Protein AF-A0A9P8M2L7-F1 (afdb_monomer_lite)

Foldseek 3Di:
DKDWDQDVLDDDDPPDGRIDIGDDDDALPDLPLVVLQVVLVVVVVVDDDDFDLSAWDKAWDFPDPPDDQDALLLVLLLVLLLLQCVVLVLQLADQSLNPDQQAHRCLPVPQWDPVLVVCSVCCLPVNQQVNSVVSVPDRDLCVCCVHTGVDCSHQWGSNCCPPPRNITMGTSGGHDNHSLSNLLVNLLVQQSSQLSSPDDPVVRRRPSHGDDNLVSLVSSCVRLVVSDDSSPDNNNDSPSRDGNPDHHDDDDPVRVVSVVVSVVVCVVDDDPVRVVVPDDPPDPPPPPDDD

Secondary structure (DSSP, 8-state):
--EEEE-TTSPP-TT---EEEEPPP--TTS-HHHHHHHHHHHHHHH------TT-B--EEE-S-TTT-PPPHHHHHHHHHHHHHTHHHHHHTS-HHHHT-TTSB-TTSTTTS-HHHHHHHHTHHHH-SHHHHHHHHT---TTHIIIII---SSBSEE-GGGGSTT--EEE--SBP--SHHHHHHHHHHHHHHHHHHHTS-TTTTTT--SPPPHHHHHHHHHHHHHHH-GGGTTSS-SGGGS----SPP-PPPHHHHHHHHHHHHHTTTS--HHHHHHHS------------

InterPro domains:
  IPR022025 Putative amidoligase enzyme [PF12224] (16-192)

Structure (mmCIF, N/CA/C/O backbone):
data_AF-A0A9P8M2L7-F1
#
_entry.id   AF-A0A9P8M2L7-F1
#
loop_
_atom_site.group_PDB
_atom_site.id
_atom_site.type_symbol
_atom_site.label_atom_id
_atom_site.label_alt_id
_atom_site.label_comp_id
_atom_site.label_asym_id
_atom_site.label_entity_id
_atom_site.label_seq_id
_atom_site.pdbx_PDB_ins_code
_atom_site.Cartn_x
_atom_site.Cartn_y
_atom_site.Cartn_z
_atom_site.occupancy
_atom_site.B_iso_or_equiv
_atom_site.auth_seq_id
_atom_site.auth_comp_id
_atom_site.auth_asym_id
_atom_site.auth_atom_id
_atom_site.pdbx_PDB_model_num
ATOM 1 N N . MET A 1 1 ? -4.575 -17.189 16.298 1.00 77.69 1 MET A N 1
ATOM 2 C CA . MET A 1 1 ? -5.260 -16.316 17.270 1.00 77.69 1 MET A CA 1
ATOM 3 C C . MET A 1 1 ? -5.100 -14.853 16.853 1.00 77.69 1 MET A C 1
ATOM 5 O O . MET A 1 1 ? -4.027 -14.498 16.358 1.00 77.69 1 MET A O 1
ATOM 9 N N . TRP A 1 2 ? -6.156 -14.046 16.995 1.00 89.94 2 TRP A N 1
ATOM 10 C CA . TRP A 1 2 ? -6.100 -12.581 16.873 1.00 89.94 2 TRP A CA 1
ATOM 11 C C . TRP A 1 2 ? -5.487 -11.967 18.129 1.00 89.94 2 TRP A C 1
ATOM 13 O O . TRP A 1 2 ? -5.513 -12.585 19.189 1.00 89.94 2 TRP A O 1
ATOM 23 N N . SER A 1 3 ? -4.929 -10.772 18.005 1.00 89.88 3 SER A N 1
ATOM 24 C CA . SER A 1 3 ? -4.319 -10.050 19.117 1.00 89.88 3 SER A CA 1
ATOM 25 C C . SER A 1 3 ? -4.904 -8.648 19.194 1.00 89.88 3 SER A C 1
ATOM 27 O O . SER A 1 3 ? -5.136 -8.025 18.161 1.00 89.88 3 SER A O 1
ATOM 29 N N . VAL A 1 4 ? -5.136 -8.183 20.418 1.00 89.88 4 VAL A N 1
ATOM 30 C CA . VAL A 1 4 ? -5.566 -6.819 20.733 1.00 89.88 4 VAL A CA 1
ATOM 31 C C . VAL A 1 4 ? -4.433 -6.181 21.522 1.00 89.88 4 VAL A C 1
ATOM 33 O O . VAL A 1 4 ? -3.968 -6.772 22.497 1.00 89.88 4 VAL A O 1
ATOM 36 N N . MET A 1 5 ? -3.946 -5.034 21.070 1.00 88.69 5 MET A N 1
ATOM 37 C CA . MET A 1 5 ? -2.760 -4.373 21.615 1.00 88.69 5 MET A CA 1
ATOM 38 C C . MET A 1 5 ? -3.044 -2.889 21.835 1.00 88.69 5 MET A C 1
ATOM 40 O O . MET A 1 5 ? -3.819 -2.306 21.080 1.00 88.69 5 MET A O 1
ATOM 44 N N . ASP A 1 6 ? -2.411 -2.279 22.841 1.00 88.19 6 ASP A N 1
ATOM 45 C CA . ASP A 1 6 ? -2.373 -0.814 22.940 1.00 88.19 6 ASP A CA 1
ATOM 46 C C . ASP A 1 6 ? -1.488 -0.262 21.813 1.00 88.19 6 ASP A C 1
ATOM 48 O O . ASP A 1 6 ? -0.363 -0.734 21.623 1.00 88.19 6 ASP A O 1
ATOM 52 N N . GLU A 1 7 ? -1.982 0.725 21.061 1.00 88.06 7 GLU A N 1
ATOM 53 C CA . GLU A 1 7 ? -1.181 1.448 20.064 1.00 88.06 7 GLU A CA 1
ATOM 54 C C . GLU A 1 7 ? -0.907 2.870 20.559 1.00 88.06 7 GLU A C 1
ATOM 56 O O . GLU A 1 7 ? -1.709 3.781 20.329 1.00 88.06 7 GLU A O 1
ATOM 61 N N . PRO A 1 8 ? 0.241 3.090 21.223 1.00 82.69 8 PRO A N 1
ATOM 62 C CA . PRO A 1 8 ? 0.537 4.355 21.880 1.00 82.69 8 PRO A CA 1
ATOM 63 C C . PRO A 1 8 ? 0.715 5.525 20.911 1.00 82.69 8 PRO A C 1
ATOM 65 O O . PRO A 1 8 ? 0.704 6.675 21.339 1.00 82.69 8 PRO A O 1
ATOM 68 N N . THR A 1 9 ? 0.872 5.265 19.606 1.00 83.50 9 THR A N 1
ATOM 69 C CA . THR A 1 9 ? 0.950 6.345 18.613 1.00 83.50 9 THR A CA 1
ATOM 70 C C . THR A 1 9 ? -0.404 6.904 18.183 1.00 83.50 9 THR A C 1
ATOM 72 O O . THR A 1 9 ? -0.428 7.978 17.572 1.00 83.50 9 THR A O 1
ATOM 75 N N . LEU A 1 10 ? -1.519 6.246 18.521 1.00 86.44 10 LEU A N 1
ATOM 76 C CA . LEU A 1 10 ? -2.849 6.825 18.335 1.00 86.44 10 LEU A CA 1
ATOM 77 C C . LEU A 1 10 ? -3.094 7.960 19.331 1.00 86.44 10 LEU A C 1
ATOM 79 O O . LEU A 1 10 ? -2.502 8.017 20.408 1.00 86.44 10 LEU A O 1
ATOM 83 N N . ASP A 1 11 ? -3.969 8.883 18.949 1.00 84.19 11 ASP A N 1
ATOM 84 C CA . ASP A 1 11 ? -4.337 10.002 19.811 1.00 84.19 11 ASP A CA 1
ATOM 85 C C . ASP A 1 11 ? -5.208 9.506 20.964 1.00 84.19 11 ASP A C 1
ATOM 87 O O . ASP A 1 11 ? -6.151 8.738 20.761 1.00 84.19 11 ASP A O 1
ATOM 91 N N . GLU A 1 12 ? -4.890 9.945 22.178 1.00 85.06 12 GLU A N 1
ATOM 92 C CA . GLU A 1 12 ? -5.701 9.638 23.351 1.00 85.06 12 GLU A CA 1
ATOM 93 C C . GLU A 1 12 ? -7.029 10.390 23.286 1.00 85.06 12 GLU A C 1
ATOM 95 O O . GLU A 1 12 ? -7.093 11.567 22.919 1.00 85.06 12 GLU A O 1
ATOM 100 N N . ARG A 1 13 ? -8.105 9.696 23.655 1.00 86.94 13 ARG A N 1
ATOM 101 C CA . ARG A 1 13 ? -9.442 10.269 23.777 1.00 86.94 13 ARG A CA 1
ATOM 102 C C . ARG A 1 13 ? -10.063 9.827 25.098 1.00 86.94 13 ARG A C 1
ATOM 104 O O . ARG A 1 13 ? -9.925 8.653 25.442 1.00 86.94 13 ARG A O 1
ATOM 111 N N . PRO A 1 14 ? -10.749 10.730 25.823 1.00 90.69 14 PRO A N 1
ATOM 112 C CA . PRO A 1 14 ? -11.537 10.344 26.988 1.00 90.69 14 PRO A CA 1
ATOM 113 C C . PRO A 1 14 ? -12.492 9.204 26.632 1.00 90.69 14 PRO A C 1
ATOM 115 O O . PRO A 1 14 ? -13.081 9.229 25.555 1.00 90.69 14 PRO A O 1
ATOM 118 N N . ASP A 1 15 ? -12.613 8.219 27.519 1.00 91.81 15 ASP A N 1
ATOM 119 C CA . ASP A 1 15 ? -13.521 7.068 27.399 1.00 91.81 15 ASP A CA 1
ATOM 120 C C . ASP A 1 15 ? -13.217 6.064 26.267 1.00 91.81 15 ASP A C 1
ATOM 122 O O . ASP A 1 15 ? -13.980 5.119 26.065 1.00 91.81 15 ASP A O 1
ATOM 126 N N . PHE A 1 16 ? -12.082 6.197 25.566 1.00 92.56 16 PHE A N 1
ATOM 127 C CA . PHE A 1 16 ? -11.657 5.256 24.522 1.00 92.56 16 PHE A CA 1
ATOM 128 C C . PHE A 1 16 ? -10.277 4.650 24.799 1.00 92.56 16 PHE A C 1
ATOM 130 O O . PHE A 1 16 ? -9.357 5.320 25.266 1.00 92.56 16 PHE A O 1
ATOM 137 N N . TRP A 1 17 ? -10.106 3.376 24.429 1.00 91.12 17 TRP A N 1
ATOM 138 C CA . TRP A 1 17 ? -8.795 2.722 24.367 1.00 91.12 17 TRP A CA 1
ATOM 139 C C . TRP A 1 17 ? -8.182 2.863 22.972 1.00 91.12 17 TRP A C 1
ATOM 141 O O . TRP A 1 17 ? -8.872 2.724 21.960 1.00 91.12 17 TRP A O 1
ATOM 151 N N . ARG A 1 18 ? -6.864 3.069 22.906 1.00 92.31 18 ARG A N 1
ATOM 152 C CA . ARG A 1 18 ? -6.109 3.035 21.649 1.00 92.31 18 ARG A CA 1
ATOM 153 C C . ARG A 1 18 ? -5.818 1.585 21.288 1.00 92.31 18 ARG A C 1
ATOM 155 O O . ARG A 1 18 ? -4.983 0.958 21.925 1.00 92.31 18 ARG A O 1
ATOM 162 N N . LEU A 1 19 ? -6.491 1.039 20.283 1.00 90.88 19 LEU A N 1
ATOM 163 C CA . LEU A 1 19 ? -6.370 -0.384 19.966 1.00 90.88 19 LEU A CA 1
ATOM 164 C C . LEU A 1 19 ? -5.756 -0.622 18.586 1.00 90.88 19 LEU A C 1
ATOM 166 O O . LEU A 1 19 ? -6.213 -0.071 17.587 1.00 90.88 19 LEU A O 1
ATOM 170 N N . GLU A 1 20 ? -4.775 -1.520 18.530 1.00 92.56 20 GLU A N 1
ATOM 171 C CA . GLU A 1 20 ? -4.352 -2.217 17.317 1.00 92.56 20 GLU A CA 1
ATOM 172 C C . GLU A 1 20 ? -4.871 -3.659 17.352 1.00 92.56 20 GLU A C 1
ATOM 174 O O . GLU A 1 20 ? -4.682 -4.401 18.321 1.00 92.56 20 GLU A O 1
ATOM 179 N N . LEU A 1 21 ? -5.537 -4.060 16.269 1.00 93.38 21 LEU A N 1
ATOM 180 C CA . LEU A 1 21 ? -6.042 -5.413 16.073 1.00 93.38 21 LEU A CA 1
ATOM 181 C C . LEU A 1 21 ? -5.171 -6.136 15.052 1.00 93.38 21 LEU A C 1
ATOM 183 O O . LEU A 1 21 ? -5.169 -5.793 13.871 1.00 93.38 21 LEU A O 1
ATOM 187 N N . VAL A 1 22 ? -4.469 -7.176 15.497 1.00 93.19 22 VAL A N 1
ATOM 188 C CA . VAL A 1 22 ? -3.545 -7.944 14.656 1.00 93.19 22 VAL A CA 1
ATOM 189 C C . VAL A 1 22 ? -4.106 -9.337 14.409 1.00 93.19 22 VAL A C 1
ATOM 191 O O . VAL A 1 22 ? -4.240 -10.158 15.325 1.00 93.19 22 VAL A O 1
ATOM 194 N N . SER A 1 23 ? -4.402 -9.641 13.149 1.00 92.81 23 SER A N 1
ATOM 195 C CA . SER A 1 23 ? -4.902 -10.952 12.751 1.00 92.81 23 SER A CA 1
ATOM 196 C C . SER A 1 23 ? -3.873 -12.067 12.982 1.00 92.81 23 SER A C 1
ATOM 198 O O . SER A 1 23 ? -2.682 -11.857 13.243 1.00 92.81 23 SER A O 1
ATOM 200 N N . ARG A 1 24 ? -4.335 -13.317 12.933 1.00 89.75 24 ARG A N 1
ATOM 201 C CA . ARG A 1 24 ? -3.434 -14.437 12.628 1.00 89.75 24 ARG A CA 1
ATOM 202 C C . ARG A 1 24 ? -3.063 -14.394 11.143 1.00 89.75 24 ARG A C 1
ATOM 204 O O . ARG A 1 24 ? -3.800 -13.823 10.350 1.00 89.75 24 ARG A O 1
ATOM 211 N N . CYS A 1 25 ? -2.011 -15.109 10.748 1.00 88.88 25 CYS A N 1
ATOM 212 C CA . CYS A 1 25 ? -1.830 -15.436 9.334 1.00 88.88 25 CYS A CA 1
ATOM 213 C C . CYS A 1 25 ? -3.058 -16.213 8.830 1.00 88.88 25 CYS A C 1
ATOM 215 O O . CYS A 1 25 ? -3.439 -17.240 9.410 1.00 88.88 25 CYS A O 1
ATOM 217 N N . MET A 1 26 ? -3.672 -15.704 7.769 1.00 91.00 26 MET A N 1
ATOM 218 C CA . MET A 1 26 ? -4.766 -16.338 7.040 1.00 91.00 26 MET A CA 1
ATOM 219 C C . MET A 1 26 ? -4.277 -16.688 5.640 1.00 91.00 26 MET A C 1
ATOM 221 O O . MET A 1 26 ? -3.312 -16.103 5.154 1.00 91.00 26 MET A O 1
ATOM 225 N N . THR A 1 27 ? -4.925 -17.655 5.004 1.00 90.50 27 THR A N 1
ATOM 226 C CA . THR A 1 27 ? -4.591 -18.080 3.646 1.00 90.50 27 THR A CA 1
ATOM 227 C C . THR A 1 27 ? -5.767 -17.797 2.729 1.00 90.50 27 THR A C 1
ATOM 229 O O . THR A 1 27 ? -6.929 -17.942 3.122 1.00 90.50 27 THR A O 1
ATOM 232 N N . THR A 1 28 ? -5.467 -17.412 1.492 1.00 91.94 28 THR A N 1
ATOM 233 C CA . THR A 1 28 ? -6.483 -17.041 0.504 1.00 91.94 28 THR A CA 1
ATOM 234 C C . THR A 1 28 ? -7.382 -18.202 0.111 1.00 91.94 28 THR A C 1
ATOM 236 O O . THR A 1 28 ? -8.437 -17.932 -0.427 1.00 91.94 28 THR A O 1
ATOM 239 N N . ASN A 1 29 ? -7.036 -19.456 0.417 1.00 89.38 29 ASN A N 1
ATOM 240 C CA . ASN A 1 29 ? -7.843 -20.660 0.167 1.00 89.38 29 ASN A CA 1
ATOM 241 C C . ASN A 1 29 ? -8.772 -21.064 1.334 1.00 89.38 29 ASN A C 1
ATOM 243 O O . ASN A 1 29 ? -9.331 -22.157 1.322 1.00 89.38 29 ASN A O 1
ATOM 247 N N . THR A 1 30 ? -8.913 -20.218 2.358 1.00 90.19 30 THR A N 1
ATOM 248 C CA . THR A 1 30 ? -9.813 -20.447 3.504 1.00 90.19 30 THR A CA 1
ATOM 249 C C . THR A 1 30 ? -10.869 -19.347 3.600 1.00 90.19 30 THR A C 1
ATOM 251 O O . THR A 1 30 ? -10.772 -18.336 2.906 1.00 90.19 30 THR A O 1
ATOM 254 N N . ASP A 1 31 ? -11.867 -19.513 4.474 1.00 93.56 31 ASP A N 1
ATOM 255 C CA . ASP A 1 31 ? -12.876 -18.482 4.770 1.00 93.56 31 ASP A CA 1
ATOM 256 C C . ASP A 1 31 ? -12.304 -17.346 5.648 1.00 93.56 31 ASP A C 1
ATOM 258 O O . ASP A 1 31 ? -12.696 -17.121 6.796 1.00 93.56 31 ASP A O 1
ATOM 262 N N . TRP A 1 32 ? -11.307 -16.638 5.116 1.00 94.31 32 TRP A N 1
ATOM 263 C CA . TRP A 1 32 ? -10.707 -15.476 5.771 1.00 94.31 32 TRP A CA 1
ATOM 264 C C . TRP A 1 32 ? -11.697 -14.302 5.852 1.00 94.31 32 TRP A C 1
ATOM 266 O O . TRP A 1 32 ? -11.668 -13.541 6.822 1.00 94.31 32 TRP A O 1
ATOM 276 N N . GLN A 1 33 ? -12.616 -14.193 4.883 1.00 96.31 33 GLN A N 1
ATOM 277 C CA . GLN A 1 33 ? -13.644 -13.153 4.862 1.00 96.31 33 GLN A CA 1
ATOM 278 C C . GLN A 1 33 ? -14.632 -13.302 6.026 1.00 96.31 33 GLN A C 1
ATOM 280 O O . GLN A 1 33 ? -14.915 -12.332 6.738 1.00 96.31 33 GLN A O 1
ATOM 285 N N . GLY A 1 34 ? -15.125 -14.522 6.264 1.00 96.69 34 GLY A N 1
ATOM 286 C CA . GLY A 1 34 ? -16.010 -14.834 7.380 1.00 96.69 34 GLY A CA 1
ATOM 287 C C . GLY A 1 34 ? -15.333 -14.643 8.735 1.00 96.69 34 GLY A C 1
ATOM 288 O O . GLY A 1 34 ? -15.962 -14.140 9.669 1.00 96.69 34 GLY A O 1
ATOM 289 N N . GLU A 1 35 ? -14.041 -14.967 8.856 1.00 96.06 35 GLU A N 1
ATOM 290 C CA . GLU A 1 35 ? -13.281 -14.697 10.083 1.00 96.06 35 GLU A CA 1
ATOM 291 C C . GLU A 1 35 ? -13.173 -13.194 10.376 1.00 96.06 35 GLU A C 1
ATOM 293 O O . GLU A 1 35 ? -13.497 -12.770 11.487 1.00 96.06 35 GLU A O 1
ATOM 298 N N . MET A 1 36 ? -12.781 -12.377 9.392 1.00 96.19 36 MET A N 1
ATOM 299 C CA . MET A 1 36 ? -12.726 -10.920 9.564 1.00 96.19 36 MET A CA 1
ATOM 300 C C . MET A 1 36 ? -14.104 -10.338 9.893 1.00 96.19 36 MET A C 1
ATOM 302 O O . MET A 1 36 ? -14.227 -9.516 10.801 1.00 96.19 36 MET A O 1
ATOM 306 N N . THR A 1 37 ? -15.154 -10.814 9.221 1.00 97.25 37 THR A N 1
ATOM 307 C CA . THR A 1 37 ? -16.534 -10.374 9.467 1.00 97.25 37 THR A CA 1
ATOM 308 C C . THR A 1 37 ? -16.961 -10.621 10.911 1.00 97.25 37 THR A C 1
ATOM 310 O O . THR A 1 37 ? -17.466 -9.710 11.568 1.00 97.25 37 THR A O 1
ATOM 313 N N . LYS A 1 38 ? -16.690 -11.818 11.447 1.00 97.06 38 LYS A N 1
ATOM 314 C CA . LYS A 1 38 ? -17.002 -12.168 12.842 1.00 97.06 38 LYS A CA 1
ATOM 315 C C . LYS A 1 38 ? -16.273 -11.272 13.843 1.00 97.06 38 LYS A C 1
ATOM 317 O O . LYS A 1 38 ? -16.863 -10.898 14.857 1.00 97.06 38 LYS A O 1
ATOM 322 N N . VAL A 1 39 ? -15.019 -10.906 13.570 1.00 95.06 39 VAL A N 1
ATOM 323 C CA . VAL A 1 39 ? -14.253 -10.001 14.443 1.00 95.06 39 VAL A CA 1
ATOM 324 C C . VAL A 1 39 ? -14.899 -8.620 14.488 1.00 95.06 39 VAL A C 1
ATOM 326 O O . VAL A 1 39 ? -15.224 -8.154 15.576 1.00 95.06 39 VAL A O 1
ATOM 329 N N . PHE A 1 40 ? -15.179 -7.997 13.340 1.00 95.31 40 PHE A N 1
ATOM 330 C CA . PHE A 1 40 ? -15.810 -6.669 13.318 1.00 95.31 40 PHE A CA 1
ATOM 331 C C . PHE A 1 40 ? -17.225 -6.665 13.909 1.00 95.31 40 PHE A C 1
ATOM 333 O O . PHE A 1 40 ? -17.566 -5.747 14.649 1.00 95.31 40 PHE A O 1
ATOM 340 N N . GLN A 1 41 ? -18.025 -7.708 13.670 1.00 96.12 41 GLN A N 1
ATOM 341 C CA . GLN A 1 41 ? -19.331 -7.864 14.326 1.00 96.12 41 GLN A CA 1
ATOM 342 C C . GLN A 1 41 ? -19.203 -7.985 15.848 1.00 96.12 41 GLN A C 1
ATOM 344 O O . GLN A 1 41 ? -20.030 -7.458 16.589 1.00 96.12 41 GLN A O 1
ATOM 349 N N . THR A 1 42 ? -18.164 -8.671 16.331 1.00 95.38 42 THR A N 1
ATOM 350 C CA . THR A 1 42 ? -17.899 -8.780 17.769 1.00 95.38 42 THR A CA 1
ATOM 351 C C . THR A 1 42 ? -17.505 -7.426 18.350 1.00 95.38 42 THR A C 1
ATOM 353 O O . THR A 1 42 ? -18.062 -7.043 19.373 1.00 95.38 42 THR A O 1
ATOM 356 N N . LEU A 1 43 ? -16.623 -6.670 17.683 1.00 92.88 43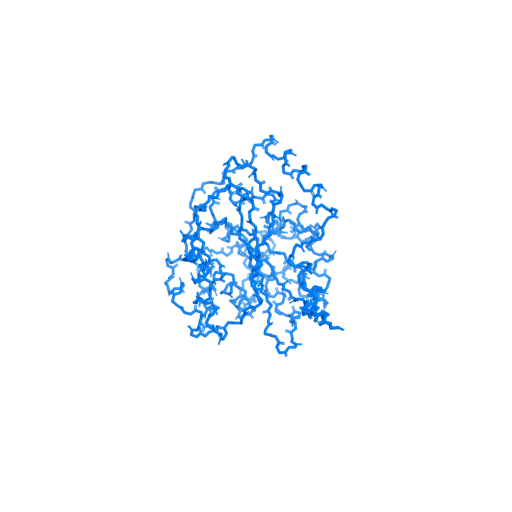 LEU A N 1
ATOM 357 C CA . LEU A 1 43 ? -16.226 -5.320 18.109 1.00 92.88 43 LEU A CA 1
ATOM 358 C C . LEU A 1 43 ? -17.433 -4.387 18.240 1.00 92.88 43 LEU A C 1
ATOM 360 O O . LEU A 1 43 ? -17.608 -3.753 19.274 1.00 92.88 43 LEU A O 1
ATOM 364 N N . GLN A 1 44 ? -18.310 -4.382 17.235 1.00 93.81 44 GLN A N 1
ATOM 365 C CA . GLN A 1 44 ? -19.531 -3.569 17.232 1.00 93.81 44 GLN A CA 1
ATOM 366 C C . GLN A 1 44 ? -20.514 -3.952 18.346 1.00 93.81 44 GLN A C 1
ATOM 368 O O . GLN A 1 44 ? -21.303 -3.122 18.786 1.00 93.81 44 GLN A O 1
ATOM 373 N N . ARG A 1 45 ? -20.487 -5.208 18.810 1.00 95.38 45 ARG A N 1
ATOM 374 C CA . ARG A 1 45 ? -21.320 -5.667 19.928 1.00 95.38 45 ARG A CA 1
ATOM 375 C C . ARG A 1 45 ? -20.765 -5.294 21.298 1.00 95.38 45 ARG A C 1
ATOM 377 O O . ARG A 1 45 ? -21.551 -5.199 22.235 1.00 95.38 45 ARG A O 1
ATOM 384 N N . ILE A 1 46 ? -19.445 -5.171 21.438 1.00 93.75 46 ILE A N 1
ATOM 385 C CA . ILE A 1 46 ? -18.802 -4.913 22.737 1.00 93.75 46 ILE A CA 1
ATOM 386 C C . ILE A 1 46 ? -18.588 -3.424 23.012 1.00 93.75 46 ILE A C 1
ATOM 388 O O . ILE A 1 46 ? -18.428 -3.056 24.171 1.00 93.75 46 ILE A O 1
ATOM 392 N N . GLY A 1 47 ? -18.589 -2.569 21.986 1.00 91.25 47 GLY A N 1
ATOM 393 C CA . GLY A 1 47 ? -18.425 -1.135 22.180 1.00 91.25 47 GLY A CA 1
ATOM 394 C C . GLY A 1 47 ? -18.422 -0.317 20.894 1.00 91.25 47 GLY A C 1
ATOM 395 O O . GLY A 1 47 ? -18.564 -0.831 19.784 1.00 91.25 47 GLY A O 1
ATOM 396 N N . GLU A 1 48 ? -18.248 0.990 21.064 1.00 92.81 48 GLU A N 1
ATOM 397 C CA . GLU A 1 48 ? -18.111 1.935 19.962 1.00 92.81 48 GLU A CA 1
ATOM 398 C C . GLU A 1 48 ? -16.671 1.944 19.432 1.00 92.81 48 GLU A C 1
ATOM 400 O O . GLU A 1 48 ? -15.705 1.951 20.193 1.00 92.81 48 GLU A O 1
ATOM 405 N N . THR A 1 49 ? -16.518 1.970 18.107 1.00 92.94 49 THR A N 1
ATOM 406 C CA . THR A 1 49 ? -15.219 2.172 17.452 1.00 92.94 49 THR A CA 1
ATOM 407 C C . THR A 1 49 ? -15.146 3.584 16.895 1.00 92.94 49 THR A C 1
ATOM 409 O O . THR A 1 49 ? -15.909 3.931 15.991 1.00 92.94 49 THR A O 1
ATOM 412 N N . GLN A 1 50 ? -14.188 4.374 17.381 1.00 92.31 50 GLN A N 1
ATOM 413 C CA . GLN A 1 50 ? -13.876 5.684 16.818 1.00 92.31 50 GLN A CA 1
ATOM 414 C C . GLN A 1 50 ? -12.529 5.684 16.107 1.00 92.31 50 GLN A C 1
ATOM 416 O O . GLN A 1 50 ? -11.534 5.174 16.612 1.00 92.31 50 GLN A O 1
ATOM 421 N N . LEU A 1 51 ? -12.517 6.283 14.917 1.00 92.56 51 LEU A N 1
ATOM 422 C CA . LEU A 1 51 ? -11.315 6.468 14.116 1.00 92.56 51 LEU A CA 1
ATOM 423 C C . LEU A 1 51 ? -10.812 7.903 14.283 1.00 92.56 51 LEU A C 1
ATOM 425 O O . LEU A 1 51 ? -11.592 8.853 14.194 1.00 92.56 51 LEU A O 1
ATOM 429 N N . THR A 1 52 ? -9.506 8.057 14.479 1.00 87.88 52 THR A N 1
ATOM 430 C CA . THR A 1 52 ? -8.805 9.338 14.326 1.00 87.88 52 THR A CA 1
ATOM 431 C C . THR A 1 52 ? -7.992 9.332 13.032 1.00 87.88 52 THR A C 1
ATOM 433 O O . THR A 1 52 ? -7.838 8.291 12.390 1.00 87.88 52 THR A O 1
ATOM 436 N N . THR A 1 53 ? -7.443 10.481 12.637 1.00 82.62 53 THR A N 1
ATOM 437 C CA . THR A 1 53 ? -6.545 10.589 11.471 1.00 82.62 53 THR A CA 1
ATOM 438 C C . THR A 1 53 ? -5.263 9.762 11.635 1.00 82.62 53 THR A C 1
ATOM 440 O O . THR A 1 53 ? -4.637 9.384 10.646 1.00 82.62 53 THR A O 1
ATOM 443 N N . GLY A 1 54 ? -4.888 9.426 12.875 1.00 85.38 54 GLY A N 1
ATOM 444 C CA . GLY A 1 54 ? -3.796 8.501 13.179 1.00 85.38 54 GLY A CA 1
ATOM 445 C C . GLY A 1 54 ? -4.135 7.024 12.942 1.00 85.38 54 GLY A C 1
ATOM 446 O O . GLY A 1 54 ? -3.224 6.206 12.809 1.00 85.38 54 GLY A O 1
ATOM 447 N N . CYS A 1 55 ? -5.419 6.658 12.861 1.00 92.25 55 CYS A N 1
ATOM 448 C CA . CYS A 1 55 ? -5.825 5.278 12.624 1.00 92.25 55 CYS A CA 1
ATOM 449 C C . CYS A 1 55 ? -5.494 4.841 11.191 1.00 92.25 55 CYS A C 1
ATOM 451 O O . CYS A 1 55 ? -5.740 5.541 10.204 1.00 92.25 55 CYS A O 1
ATOM 453 N N . SER A 1 56 ? -4.972 3.626 11.066 1.00 94.19 56 SER A N 1
ATOM 454 C CA . SER A 1 56 ? -4.616 3.029 9.784 1.00 94.19 56 SER A CA 1
ATOM 455 C C . SER A 1 56 ? -4.880 1.534 9.791 1.00 94.19 56 SER A C 1
ATOM 457 O O . SER A 1 56 ? -4.987 0.916 10.849 1.00 94.19 56 SER A O 1
ATOM 459 N N . MET A 1 57 ? -4.999 0.963 8.599 1.00 95.88 57 MET A N 1
ATOM 460 C CA . MET A 1 57 ? -4.996 -0.476 8.405 1.00 95.88 57 MET A CA 1
ATOM 461 C C . MET A 1 57 ? -3.739 -0.859 7.635 1.00 95.88 57 MET A C 1
ATOM 463 O O . MET A 1 57 ? -3.427 -0.260 6.605 1.00 95.88 57 MET A O 1
ATOM 467 N N . HIS A 1 58 ? -3.028 -1.868 8.128 1.00 96.94 58 HIS A N 1
ATOM 468 C CA . HIS A 1 58 ? -1.905 -2.465 7.419 1.00 96.94 58 HIS A CA 1
ATOM 469 C C . HIS A 1 58 ? -2.293 -3.850 6.905 1.00 96.94 58 HIS A C 1
ATOM 471 O O . HIS A 1 58 ? -2.934 -4.629 7.613 1.00 96.94 58 HIS A O 1
ATOM 477 N N . VAL A 1 59 ? -1.888 -4.172 5.678 1.00 97.62 59 VAL A N 1
ATOM 478 C CA . VAL A 1 59 ? -2.119 -5.491 5.079 1.00 97.62 59 VAL A CA 1
ATOM 479 C C . VAL A 1 59 ? -0.780 -6.123 4.737 1.00 97.62 59 VAL A C 1
ATOM 481 O O . VAL A 1 59 ? -0.066 -5.638 3.864 1.00 97.62 59 VAL A O 1
ATOM 484 N N . HIS A 1 60 ? -0.447 -7.214 5.423 1.00 96.06 60 HIS A N 1
ATOM 485 C CA . HIS A 1 60 ? 0.761 -7.997 5.181 1.00 96.06 60 HIS A CA 1
ATOM 486 C C . HIS A 1 60 ? 0.439 -9.194 4.290 1.00 96.06 60 HIS A C 1
ATOM 488 O O . HIS A 1 60 ? -0.440 -9.990 4.619 1.00 96.06 60 HIS A O 1
ATOM 494 N N . VAL A 1 61 ? 1.176 -9.345 3.191 1.00 95.31 61 VAL A N 1
ATOM 495 C CA . VAL A 1 61 ? 0.984 -10.442 2.239 1.00 95.31 61 VAL A CA 1
ATOM 496 C C . VAL A 1 61 ? 2.312 -11.128 1.967 1.00 95.31 61 VAL A C 1
ATOM 498 O O . VAL A 1 61 ? 3.298 -10.483 1.603 1.00 95.31 61 VAL A O 1
ATOM 501 N N . SER A 1 62 ? 2.325 -12.446 2.104 1.00 92.50 62 SER A N 1
ATOM 502 C CA . SER A 1 62 ? 3.392 -13.320 1.630 1.00 92.50 62 SER A CA 1
ATOM 503 C C . SER A 1 62 ? 2.827 -14.330 0.624 1.00 92.50 62 SER A C 1
ATOM 505 O O . SER A 1 62 ? 1.628 -14.630 0.660 1.00 92.50 62 SER A O 1
ATOM 507 N N . PRO A 1 63 ? 3.658 -14.854 -0.292 1.00 88.38 63 PRO A N 1
ATOM 508 C CA . PRO A 1 63 ? 3.309 -16.035 -1.076 1.00 88.38 63 PRO A CA 1
ATOM 509 C C . PRO A 1 63 ? 3.052 -17.235 -0.149 1.00 88.38 63 PRO A C 1
ATOM 511 O O . PRO A 1 63 ? 3.466 -17.233 1.010 1.00 88.38 63 PRO A O 1
ATOM 514 N N . SER A 1 64 ? 2.329 -18.241 -0.656 1.00 74.38 64 SER A N 1
ATOM 515 C CA . SER A 1 64 ? 1.834 -19.394 0.116 1.00 74.38 64 SER A CA 1
ATOM 516 C C . SER A 1 64 ? 2.838 -19.961 1.135 1.00 74.38 64 SER A C 1
ATOM 518 O O . SER A 1 64 ? 4.031 -20.095 0.863 1.00 74.38 64 SER A O 1
ATOM 520 N N . ARG A 1 65 ? 2.308 -20.383 2.293 1.00 55.53 65 ARG A N 1
ATOM 521 C CA . ARG A 1 65 ? 3.037 -20.971 3.432 1.00 55.53 65 ARG A CA 1
ATOM 522 C C . ARG A 1 65 ? 3.812 -22.254 3.115 1.00 55.53 65 ARG A C 1
ATOM 524 O O . ARG A 1 65 ? 4.618 -22.662 3.945 1.00 55.53 65 ARG A O 1
ATOM 531 N N . GLU A 1 66 ? 3.615 -22.872 1.951 1.00 57.28 66 GLU A N 1
ATOM 532 C CA . GLU A 1 66 ? 4.325 -24.087 1.511 1.00 57.28 66 GLU A CA 1
ATOM 533 C C . GLU A 1 66 ? 5.791 -23.826 1.092 1.00 57.28 66 GLU A C 1
ATOM 535 O O . GLU A 1 66 ? 6.318 -24.439 0.168 1.00 57.28 66 GLU A O 1
ATOM 540 N N . GLY A 1 67 ? 6.475 -22.922 1.799 1.00 55.22 67 GLY A N 1
ATOM 541 C CA . GLY A 1 67 ? 7.937 -22.864 1.835 1.00 55.22 67 GLY A CA 1
ATOM 542 C C . GLY A 1 67 ? 8.625 -21.940 0.834 1.00 55.22 67 GLY A C 1
ATOM 543 O O . GLY A 1 67 ? 9.850 -21.912 0.813 1.00 55.22 67 GLY A O 1
ATOM 544 N N . ASN A 1 68 ? 7.900 -21.143 0.050 1.00 65.12 68 ASN A N 1
ATOM 545 C CA . ASN A 1 68 ? 8.532 -20.235 -0.904 1.00 65.12 68 ASN A CA 1
ATOM 546 C C . ASN A 1 68 ? 8.202 -18.795 -0.544 1.00 65.12 68 ASN A C 1
ATOM 548 O O . ASN A 1 68 ? 7.135 -18.314 -0.902 1.00 65.12 68 ASN A O 1
ATOM 552 N N . GLY A 1 69 ? 9.128 -18.103 0.130 1.00 84.88 69 GLY A N 1
ATOM 553 C CA . GLY A 1 69 ? 9.136 -16.638 0.144 1.00 84.88 69 GLY A CA 1
ATOM 554 C C . GLY A 1 69 ? 9.137 -16.080 -1.284 1.00 84.88 69 GLY A C 1
ATOM 555 O O . GLY A 1 69 ? 9.287 -16.824 -2.257 1.00 84.88 69 GLY A O 1
ATOM 556 N N . TYR A 1 70 ? 8.949 -14.769 -1.436 1.00 92.50 70 TYR A N 1
ATOM 557 C CA . TYR A 1 70 ? 8.859 -14.198 -2.778 1.00 92.50 70 TYR A CA 1
ATOM 558 C C . TYR A 1 70 ? 10.113 -14.510 -3.599 1.00 92.50 70 TYR A C 1
ATOM 560 O O . TYR A 1 70 ? 11.241 -14.256 -3.163 1.00 92.50 70 TYR A O 1
ATOM 568 N N . LYS A 1 71 ? 9.906 -15.012 -4.817 1.00 92.00 71 LYS A N 1
ATOM 569 C CA . LYS A 1 71 ? 10.978 -15.129 -5.804 1.00 92.00 71 LYS A CA 1
ATOM 570 C C . LYS A 1 71 ? 11.456 -13.725 -6.205 1.00 92.00 71 LYS A C 1
ATOM 572 O O . LYS A 1 71 ? 10.638 -12.797 -6.216 1.00 92.00 71 LYS A O 1
ATOM 577 N N . PRO A 1 72 ? 12.739 -13.539 -6.565 1.00 94.12 72 PRO A N 1
ATOM 578 C CA . PRO A 1 72 ? 13.247 -12.238 -6.999 1.00 94.12 72 PRO A CA 1
ATOM 579 C C . PRO A 1 72 ? 12.391 -11.590 -8.096 1.00 94.12 72 PRO A C 1
ATOM 581 O O . PRO A 1 72 ? 12.037 -10.422 -7.979 1.00 94.12 72 PRO A O 1
ATOM 584 N N . GLU A 1 73 ? 11.954 -12.362 -9.091 1.00 95.12 73 GLU A N 1
ATOM 585 C CA . GLU A 1 73 ? 11.179 -11.871 -10.238 1.00 95.12 73 GLU A CA 1
ATOM 586 C C . GLU A 1 73 ? 9.779 -11.384 -9.829 1.00 95.12 73 GLU A C 1
ATOM 588 O O . GLU A 1 73 ? 9.248 -10.418 -10.388 1.00 95.12 73 GLU A O 1
ATOM 593 N N . GLN A 1 74 ? 9.185 -12.020 -8.812 1.00 95.94 74 GLN A N 1
ATOM 594 C CA . GLN A 1 74 ? 7.920 -11.574 -8.226 1.00 95.94 74 GLN A CA 1
ATOM 595 C C . GLN A 1 74 ? 8.098 -10.214 -7.548 1.00 95.94 74 GLN A C 1
ATOM 597 O O . GLN A 1 74 ? 7.287 -9.312 -7.750 1.00 95.94 74 GLN A O 1
ATOM 602 N N . LEU A 1 75 ? 9.186 -10.037 -6.794 1.00 97.50 75 LEU A N 1
ATOM 603 C CA . LEU A 1 75 ? 9.494 -8.765 -6.141 1.00 97.50 75 LEU A CA 1
ATOM 604 C C . LEU A 1 75 ? 9.810 -7.671 -7.152 1.00 97.50 75 LEU A C 1
ATOM 606 O O . LEU A 1 75 ? 9.330 -6.556 -6.978 1.00 97.50 75 LEU A O 1
ATOM 610 N N . HIS A 1 76 ? 10.545 -7.974 -8.224 1.00 98.31 76 HIS A N 1
ATOM 611 C CA . HIS A 1 76 ? 10.782 -7.014 -9.306 1.00 98.31 76 HIS A CA 1
ATOM 612 C C . HIS A 1 76 ? 9.462 -6.537 -9.903 1.00 98.31 76 HIS A C 1
ATOM 614 O O . HIS A 1 76 ? 9.249 -5.336 -10.036 1.00 98.31 76 HIS A O 1
ATOM 620 N N . SER A 1 77 ? 8.545 -7.462 -10.186 1.00 98.56 77 SER A N 1
ATOM 621 C CA . SER A 1 77 ? 7.218 -7.147 -10.725 1.00 98.56 77 SER A CA 1
ATOM 622 C C . SER A 1 77 ? 6.391 -6.289 -9.761 1.00 98.56 77 SER A C 1
ATOM 624 O O . SER A 1 77 ? 5.789 -5.297 -10.170 1.00 98.56 77 SER A O 1
ATOM 626 N N . ILE A 1 78 ? 6.426 -6.598 -8.461 1.00 98.75 78 ILE A N 1
ATOM 627 C CA . ILE A 1 78 ? 5.783 -5.780 -7.423 1.00 98.75 78 ILE A CA 1
ATOM 628 C C . ILE A 1 78 ? 6.411 -4.381 -7.367 1.00 98.75 78 ILE A C 1
ATOM 630 O O . ILE A 1 78 ? 5.686 -3.392 -7.353 1.00 98.75 78 ILE A O 1
ATOM 634 N N . MET A 1 79 ? 7.741 -4.256 -7.382 1.00 98.69 79 MET A N 1
ATOM 635 C CA . MET A 1 79 ? 8.429 -2.958 -7.360 1.00 98.69 79 MET A CA 1
ATOM 636 C C . MET A 1 79 ? 8.095 -2.104 -8.591 1.00 98.69 79 MET A C 1
ATOM 638 O O . MET A 1 79 ? 7.864 -0.900 -8.455 1.00 98.69 79 MET A O 1
ATOM 642 N N . LYS A 1 80 ? 8.010 -2.726 -9.775 1.00 98.75 80 LYS A N 1
ATOM 643 C CA . LYS A 1 80 ? 7.566 -2.082 -11.020 1.00 98.75 80 LYS A CA 1
ATOM 644 C C . LYS A 1 80 ? 6.139 -1.557 -10.887 1.00 98.75 80 LYS A C 1
ATOM 646 O O . LYS A 1 80 ? 5.907 -0.390 -11.187 1.00 98.75 80 LYS A O 1
ATOM 651 N N . ALA A 1 81 ? 5.221 -2.356 -10.340 1.00 98.81 81 ALA A N 1
ATOM 652 C CA . ALA A 1 81 ? 3.847 -1.932 -10.075 1.00 98.81 81 ALA A CA 1
ATOM 653 C C . ALA A 1 81 ? 3.760 -0.780 -9.080 1.00 98.81 81 ALA A C 1
ATOM 655 O O . ALA A 1 81 ? 3.041 0.186 -9.321 1.00 98.81 81 ALA A O 1
ATOM 656 N N . VAL A 1 82 ? 4.508 -0.865 -7.979 1.00 98.62 82 VAL A N 1
ATOM 657 C CA . VAL A 1 82 ? 4.559 0.181 -6.952 1.00 98.62 82 VAL A CA 1
ATOM 658 C C . VAL A 1 82 ? 5.034 1.503 -7.552 1.00 98.62 82 VAL A C 1
ATOM 660 O O . VAL A 1 82 ? 4.481 2.542 -7.210 1.00 98.62 82 VAL A O 1
ATOM 663 N N . ALA A 1 83 ? 6.005 1.482 -8.469 1.00 98.50 83 ALA A N 1
ATOM 664 C CA . ALA A 1 83 ? 6.461 2.679 -9.174 1.00 98.50 83 ALA A CA 1
ATOM 665 C C . ALA A 1 83 ? 5.429 3.180 -10.195 1.00 98.50 83 ALA A C 1
ATOM 667 O O . ALA A 1 83 ? 4.996 4.332 -10.151 1.00 98.50 83 ALA A O 1
ATOM 668 N N . TYR A 1 84 ? 5.001 2.300 -11.095 1.00 98.56 84 TYR A N 1
ATOM 669 C CA . TYR A 1 84 ? 4.126 2.645 -12.208 1.00 98.56 84 TYR A CA 1
ATOM 670 C C . TYR A 1 84 ? 2.764 3.176 -11.734 1.00 98.56 84 TYR A C 1
ATOM 672 O O . TYR A 1 84 ? 2.281 4.187 -12.247 1.00 98.56 84 TYR A O 1
ATOM 680 N N . PHE A 1 85 ? 2.189 2.562 -10.694 1.00 98.62 85 PHE A N 1
ATOM 681 C CA . PHE A 1 85 ? 0.877 2.904 -10.140 1.00 98.62 85 PHE A CA 1
ATOM 682 C C . PHE A 1 85 ? 0.910 3.799 -8.895 1.00 98.62 85 PHE A C 1
ATOM 684 O O . PHE A 1 85 ? -0.148 4.021 -8.311 1.00 98.62 85 PHE A O 1
ATOM 691 N N . ASP A 1 86 ? 2.053 4.352 -8.472 1.00 97.81 86 ASP A N 1
ATOM 692 C CA . ASP A 1 86 ? 2.140 5.161 -7.238 1.00 97.81 86 ASP A CA 1
ATOM 693 C C . ASP A 1 86 ? 1.080 6.279 -7.190 1.00 97.81 86 ASP A C 1
ATOM 695 O O . ASP A 1 86 ? 0.377 6.446 -6.190 1.00 97.81 86 ASP A O 1
ATOM 699 N N . ARG A 1 87 ? 0.884 6.995 -8.307 1.00 96.75 87 ARG A N 1
ATOM 700 C CA . ARG A 1 87 ? -0.143 8.045 -8.422 1.00 96.75 87 ARG A CA 1
ATOM 701 C C . ARG A 1 87 ? -1.563 7.490 -8.342 1.00 96.75 87 ARG A C 1
ATOM 703 O O . ARG A 1 87 ? -2.376 8.036 -7.604 1.00 96.75 87 ARG A O 1
ATOM 710 N N . ALA A 1 88 ? -1.855 6.402 -9.052 1.00 98.12 88 ALA A N 1
ATOM 711 C CA . ALA A 1 88 ? -3.177 5.781 -9.040 1.00 98.12 88 ALA A CA 1
ATOM 712 C C . ALA A 1 88 ? -3.521 5.206 -7.653 1.00 98.12 88 ALA A C 1
ATOM 714 O O . ALA A 1 88 ? -4.616 5.425 -7.147 1.00 98.12 88 ALA A O 1
ATOM 715 N N . VAL A 1 89 ? -2.568 4.552 -6.981 1.00 98.12 89 VAL A N 1
ATOM 716 C CA . VAL A 1 89 ? -2.734 4.061 -5.603 1.00 98.12 89 VAL A CA 1
ATOM 717 C C . VAL A 1 89 ? -2.924 5.227 -4.629 1.00 98.12 89 VAL A C 1
ATOM 719 O O . VAL A 1 89 ? -3.749 5.139 -3.724 1.00 98.12 89 VAL A O 1
ATOM 722 N N . THR A 1 90 ? -2.211 6.342 -4.820 1.00 97.38 90 THR A N 1
ATOM 723 C CA . THR A 1 90 ? -2.437 7.577 -4.043 1.00 97.38 90 THR A CA 1
ATOM 724 C C . THR A 1 90 ? -3.842 8.134 -4.275 1.00 97.38 90 THR A C 1
ATOM 726 O O . THR A 1 90 ? -4.499 8.572 -3.338 1.00 97.38 90 THR A O 1
ATOM 729 N N . ALA A 1 91 ? -4.339 8.091 -5.509 1.00 97.50 91 ALA A N 1
ATOM 730 C CA . ALA A 1 91 ? -5.682 8.550 -5.830 1.00 97.50 91 ALA A CA 1
ATOM 731 C C . ALA A 1 91 ? -6.783 7.616 -5.295 1.00 97.50 91 ALA A C 1
ATOM 733 O O . ALA A 1 91 ? -7.925 8.040 -5.206 1.00 97.50 91 ALA A O 1
ATOM 734 N N . ALA A 1 92 ? -6.470 6.378 -4.897 1.00 97.44 92 ALA A N 1
ATOM 735 C CA . ALA A 1 92 ? -7.447 5.439 -4.339 1.00 97.44 92 ALA A CA 1
ATOM 736 C C . ALA A 1 92 ? -7.744 5.662 -2.844 1.00 97.44 92 ALA A C 1
ATOM 738 O O . ALA A 1 92 ? -8.692 5.079 -2.321 1.00 97.44 92 ALA A O 1
ATOM 739 N N . VAL A 1 93 ? -6.925 6.451 -2.134 1.00 96.12 93 VAL A N 1
ATOM 740 C CA . VAL A 1 93 ? -7.058 6.655 -0.682 1.00 96.12 93 VAL A CA 1
ATOM 741 C C . VAL A 1 93 ? -7.678 8.019 -0.337 1.00 96.12 93 VAL A C 1
ATOM 743 O O . VAL A 1 93 ? -7.546 8.963 -1.122 1.00 96.12 93 VAL A O 1
ATOM 746 N N . PRO A 1 94 ? -8.318 8.153 0.844 1.00 94.75 94 PRO A N 1
ATOM 747 C CA . PRO A 1 94 ? -8.874 9.421 1.323 1.00 94.75 94 PRO A CA 1
ATOM 748 C C . PRO A 1 94 ? -7.854 10.579 1.381 1.00 94.75 94 PRO A C 1
ATOM 750 O O . PRO A 1 94 ? -6.650 10.324 1.481 1.00 94.75 94 PRO A O 1
ATOM 753 N N . PRO A 1 95 ? -8.302 11.853 1.355 1.00 94.25 95 PRO A N 1
ATOM 754 C CA . PRO A 1 95 ? -7.450 13.056 1.338 1.00 94.25 95 PRO A CA 1
ATOM 755 C C . PRO A 1 95 ? -6.303 13.099 2.345 1.00 94.25 95 PRO A C 1
ATOM 757 O O . PRO A 1 95 ? -5.168 13.423 1.993 1.00 94.25 95 PRO A O 1
ATOM 760 N N . ASP A 1 96 ? -6.594 12.751 3.591 1.00 91.44 96 ASP A N 1
ATOM 761 C CA . ASP A 1 96 ? -5.673 12.721 4.729 1.00 91.44 96 ASP A CA 1
ATOM 762 C C . ASP A 1 96 ? -4.619 11.606 4.606 1.00 91.44 96 ASP A C 1
ATOM 764 O O . ASP A 1 96 ? -3.602 11.601 5.299 1.00 91.44 96 ASP A O 1
ATOM 768 N N . ARG A 1 97 ? -4.828 10.656 3.688 1.00 94.00 97 ARG A N 1
ATOM 769 C CA . ARG A 1 97 ? -3.922 9.533 3.424 1.00 94.00 97 ARG A CA 1
ATOM 770 C C . ARG A 1 97 ? -3.045 9.726 2.191 1.00 94.00 97 ARG A C 1
ATOM 772 O O . ARG A 1 97 ? -2.118 8.936 2.000 1.00 94.00 97 ARG A O 1
ATOM 779 N N . LYS A 1 98 ? -3.301 10.759 1.381 1.00 94.44 98 LYS A N 1
ATOM 780 C CA . LYS A 1 98 ? -2.547 11.035 0.147 1.00 94.44 98 LYS A CA 1
ATOM 781 C C . LYS A 1 98 ? -1.141 11.568 0.420 1.00 94.44 98 LYS A C 1
ATOM 783 O O . LYS A 1 98 ? -0.193 11.098 -0.202 1.00 94.44 98 LYS A O 1
ATOM 788 N N . ASP A 1 99 ? -1.010 12.491 1.373 1.00 90.81 99 ASP A N 1
ATOM 789 C CA . ASP A 1 99 ? 0.270 13.043 1.849 1.00 90.81 99 ASP A CA 1
ATOM 790 C C . ASP A 1 99 ? 0.521 12.628 3.309 1.00 90.81 99 ASP A C 1
ATOM 792 O O . ASP A 1 99 ? 0.492 13.436 4.236 1.00 90.81 99 ASP A O 1
ATOM 796 N N . ASN A 1 100 ? 0.678 11.319 3.528 1.00 88.06 100 ASN A N 1
ATOM 797 C CA . ASN A 1 100 ? 0.830 10.749 4.864 1.00 88.06 100 ASN A CA 1
ATOM 798 C C . ASN A 1 100 ? 2.293 10.402 5.160 1.00 88.06 100 ASN A C 1
ATOM 800 O O . ASN A 1 100 ? 2.863 9.488 4.567 1.00 88.06 100 ASN A O 1
ATOM 804 N N . GLU A 1 101 ? 2.882 11.062 6.155 1.00 89.62 101 GLU A N 1
ATOM 805 C CA . GLU A 1 101 ? 4.276 10.835 6.523 1.00 89.62 101 GLU A CA 1
ATOM 806 C C . GLU A 1 101 ? 4.578 9.450 7.126 1.00 89.62 101 GLU A C 1
ATOM 808 O O . GLU A 1 101 ? 5.745 9.063 7.207 1.00 89.62 101 GLU A O 1
ATOM 813 N N . TRP A 1 102 ? 3.575 8.719 7.612 1.00 90.69 102 TRP A N 1
ATOM 814 C CA . TRP A 1 102 ? 3.717 7.347 8.115 1.00 90.69 102 TRP A CA 1
ATOM 815 C C . TRP A 1 102 ? 3.667 6.298 6.998 1.00 90.69 102 TRP A C 1
ATOM 817 O O . TRP A 1 102 ? 4.081 5.157 7.218 1.00 90.69 102 TRP A O 1
ATOM 827 N N . ALA A 1 103 ? 3.180 6.692 5.820 1.00 94.00 103 ALA A N 1
ATOM 828 C CA . ALA A 1 103 ? 3.007 5.863 4.633 1.00 94.00 103 ALA A CA 1
ATOM 829 C C . ALA A 1 103 ? 3.244 6.710 3.367 1.00 94.00 103 ALA A C 1
ATOM 831 O O . ALA A 1 103 ? 2.371 6.843 2.502 1.00 94.00 103 ALA A O 1
ATOM 832 N N . ALA A 1 104 ? 4.432 7.314 3.274 1.00 94.38 104 ALA A N 1
ATOM 833 C CA . ALA A 1 104 ? 4.796 8.188 2.163 1.00 94.38 104 ALA A CA 1
ATOM 834 C C . ALA A 1 104 ? 4.858 7.408 0.841 1.00 94.38 104 ALA A C 1
ATOM 836 O O . ALA A 1 104 ? 4.878 6.170 0.829 1.00 94.38 104 ALA A O 1
ATOM 837 N N . SER A 1 105 ? 4.905 8.111 -0.295 1.00 95.19 105 SER A N 1
ATOM 838 C CA . SER A 1 105 ? 5.220 7.437 -1.563 1.00 95.19 105 SER A CA 1
ATOM 839 C C . SER A 1 105 ? 6.590 6.773 -1.445 1.00 95.19 105 SER A C 1
ATOM 841 O O . SER A 1 105 ? 7.530 7.356 -0.894 1.00 95.19 105 SER A O 1
ATOM 843 N N . ASN A 1 106 ? 6.704 5.558 -1.980 1.00 97.12 106 ASN A N 1
ATOM 844 C CA . ASN A 1 106 ? 7.958 4.812 -2.029 1.00 97.12 106 ASN A CA 1
ATOM 845 C C . ASN A 1 106 ? 9.076 5.589 -2.746 1.00 97.12 106 ASN A C 1
ATOM 847 O O . ASN A 1 106 ? 10.245 5.394 -2.420 1.00 97.12 106 ASN A O 1
ATOM 851 N N . PHE A 1 107 ? 8.727 6.492 -3.668 1.00 95.81 107 PHE A N 1
ATOM 852 C CA . PHE A 1 107 ? 9.673 7.255 -4.490 1.00 95.81 107 PHE A CA 1
ATOM 853 C C . PHE A 1 107 ? 9.724 8.747 -4.160 1.00 95.81 107 PHE A C 1
ATOM 855 O O . PHE A 1 107 ? 10.429 9.509 -4.822 1.00 95.81 107 PHE A O 1
ATOM 862 N N . GLN A 1 108 ? 9.031 9.174 -3.103 1.00 92.25 108 GLN A N 1
ATOM 863 C CA . GLN A 1 108 ? 9.227 10.508 -2.550 1.00 92.25 108 GLN A CA 1
ATOM 864 C C . GLN A 1 108 ? 10.686 10.686 -2.105 1.00 92.25 108 GLN A C 1
ATOM 866 O O . GLN A 1 108 ? 11.348 9.747 -1.653 1.00 92.25 108 GLN A O 1
ATOM 871 N N . LYS A 1 109 ? 11.200 11.915 -2.215 1.00 88.69 109 LYS A N 1
ATOM 872 C CA . LYS A 1 109 ? 12.552 12.259 -1.763 1.00 88.69 109 LYS A CA 1
ATOM 873 C C . LYS A 1 109 ? 12.752 11.832 -0.301 1.00 88.69 109 LYS A C 1
ATOM 875 O O . LYS A 1 109 ? 12.017 12.273 0.577 1.00 88.69 109 LYS A O 1
ATOM 880 N N . GLY A 1 110 ? 13.759 10.991 -0.056 1.00 89.31 110 GLY A N 1
ATOM 881 C CA . GLY A 1 110 ? 14.066 10.438 1.271 1.00 89.31 110 GLY A CA 1
ATOM 882 C C . GLY A 1 110 ? 13.337 9.132 1.627 1.00 89.31 110 GLY A C 1
ATOM 883 O O . GLY A 1 110 ? 13.630 8.548 2.667 1.00 89.31 110 GLY A O 1
ATOM 884 N N . SER A 1 111 ? 12.421 8.642 0.785 1.00 93.38 111 SER A N 1
ATOM 885 C CA . SER A 1 111 ? 11.752 7.343 0.974 1.00 93.38 111 SER A CA 1
ATOM 886 C C . SER A 1 111 ? 12.541 6.167 0.396 1.00 93.38 111 SER A C 1
ATOM 888 O O . SER A 1 111 ? 12.461 5.055 0.918 1.00 93.38 111 SER A O 1
ATOM 890 N N . CYS A 1 112 ? 13.320 6.406 -0.661 1.00 95.94 112 CYS A N 1
ATOM 891 C CA . CYS A 1 112 ? 14.182 5.406 -1.286 1.00 95.94 112 CYS A CA 1
ATOM 892 C C . CYS A 1 112 ? 15.586 5.951 -1.575 1.00 95.94 112 CYS A C 1
ATOM 894 O O . CYS A 1 112 ? 15.844 7.151 -1.443 1.00 95.94 112 CYS A O 1
ATOM 896 N N . ALA A 1 113 ? 16.500 5.059 -1.964 1.00 96.50 113 ALA A N 1
ATOM 897 C CA . ALA A 1 113 ? 17.856 5.441 -2.333 1.00 96.50 113 ALA A CA 1
ATOM 898 C C . ALA A 1 113 ? 17.868 6.441 -3.514 1.00 96.50 113 ALA A C 1
ATOM 900 O O . ALA A 1 113 ? 17.082 6.278 -4.455 1.00 96.50 113 ALA A O 1
ATOM 901 N N . PRO A 1 114 ? 18.773 7.447 -3.511 1.00 96.31 114 PRO A N 1
ATOM 902 C CA . PRO A 1 114 ? 18.708 8.599 -4.419 1.00 96.31 114 PRO A CA 1
ATOM 903 C C . PRO A 1 114 ? 18.564 8.252 -5.903 1.00 96.31 114 PRO A C 1
ATOM 905 O O . PRO A 1 114 ? 17.750 8.861 -6.589 1.00 96.31 114 PRO A O 1
ATOM 908 N N . ARG A 1 115 ? 19.280 7.224 -6.377 1.00 95.81 115 ARG A N 1
ATOM 909 C CA . ARG A 1 115 ? 19.218 6.761 -7.772 1.00 95.81 115 ARG A CA 1
ATOM 910 C C . ARG A 1 115 ? 17.803 6.365 -8.206 1.00 95.81 115 ARG A C 1
ATOM 912 O O . ARG A 1 115 ? 17.390 6.691 -9.312 1.00 95.81 115 ARG A O 1
ATOM 919 N N . TYR A 1 116 ? 17.050 5.676 -7.350 1.00 97.06 116 TYR A N 1
ATOM 920 C CA . TYR A 1 116 ? 15.688 5.242 -7.675 1.00 97.06 116 TYR A CA 1
ATOM 921 C C . TYR A 1 116 ? 14.715 6.423 -7.679 1.00 97.06 116 TYR A C 1
ATOM 923 O O . TYR A 1 116 ? 13.870 6.507 -8.567 1.00 97.06 116 TYR A O 1
ATOM 931 N N . ALA A 1 117 ? 14.866 7.359 -6.735 1.00 96.69 117 ALA A N 1
ATOM 932 C CA . ALA A 1 117 ? 14.075 8.590 -6.701 1.00 96.69 117 ALA A CA 1
ATOM 933 C C . ALA A 1 117 ? 14.334 9.475 -7.935 1.00 96.69 117 ALA A C 1
ATOM 935 O O . ALA A 1 117 ? 13.400 10.052 -8.490 1.00 96.69 117 ALA A O 1
ATOM 936 N N . GLU A 1 118 ? 15.589 9.563 -8.382 1.00 96.25 118 GLU A N 1
ATOM 937 C CA . GLU A 1 118 ? 15.988 10.306 -9.579 1.00 96.25 118 GLU A CA 1
ATOM 938 C C . GLU A 1 118 ? 15.390 9.696 -10.851 1.00 96.25 118 GLU A C 1
ATOM 940 O O . GLU A 1 118 ? 14.731 10.396 -11.618 1.00 96.25 118 GLU A O 1
ATOM 945 N N . LEU A 1 119 ? 15.557 8.385 -11.052 1.00 97.00 119 LEU A N 1
ATOM 946 C CA . LEU A 1 119 ? 14.994 7.685 -12.209 1.00 97.00 119 LEU A CA 1
ATOM 947 C C . LEU A 1 119 ? 13.463 7.773 -12.235 1.00 97.00 119 LEU A C 1
ATOM 949 O O . LEU A 1 119 ? 12.887 8.033 -13.288 1.00 97.00 119 LEU A O 1
ATOM 953 N N . TYR A 1 120 ? 12.810 7.629 -11.078 1.00 97.12 120 TYR A N 1
ATOM 954 C CA . TYR A 1 120 ? 11.367 7.827 -10.949 1.00 97.12 120 TYR A CA 1
ATOM 955 C C . TYR A 1 120 ? 10.950 9.258 -11.316 1.00 97.12 120 TYR A C 1
ATOM 957 O O . TYR A 1 120 ? 10.007 9.449 -12.075 1.00 97.12 120 TYR A O 1
ATOM 965 N N . SER A 1 121 ? 11.669 10.277 -10.840 1.00 95.62 121 SER A N 1
ATOM 966 C CA . SER A 1 121 ? 11.343 11.681 -11.135 1.00 95.62 121 SER A CA 1
ATOM 967 C C . SER A 1 121 ? 11.558 12.047 -12.611 1.00 95.62 121 SER A C 1
ATOM 969 O O . SER A 1 121 ? 10.881 12.934 -13.125 1.00 95.62 121 SER A O 1
ATOM 971 N N . ASN A 1 122 ? 12.460 11.342 -13.304 1.00 94.88 122 ASN A N 1
ATOM 972 C CA . ASN A 1 122 ? 12.830 11.587 -14.701 1.00 94.88 122 ASN A CA 1
ATOM 973 C C . ASN A 1 122 ? 12.120 10.672 -15.722 1.00 94.88 122 ASN A C 1
ATOM 975 O O . ASN A 1 122 ? 12.423 10.760 -16.916 1.00 94.88 122 ASN A O 1
ATOM 979 N N . MET A 1 123 ? 11.169 9.821 -15.305 1.00 92.75 123 MET A N 1
ATOM 980 C CA . MET A 1 123 ? 10.447 8.899 -16.202 1.00 92.75 123 MET A CA 1
ATOM 981 C C . MET A 1 123 ? 9.811 9.556 -17.443 1.00 92.75 123 MET A C 1
ATOM 983 O O . MET A 1 123 ? 9.726 8.928 -18.494 1.00 92.75 123 MET A O 1
ATOM 987 N N . SER A 1 124 ? 9.430 10.833 -17.382 1.00 88.44 124 SER A N 1
ATOM 988 C CA . SER A 1 124 ? 8.723 11.521 -18.468 1.00 88.44 124 SER A CA 1
ATOM 989 C C . SER A 1 124 ? 9.678 11.881 -19.597 1.00 88.44 124 SER A C 1
ATOM 991 O O . SER A 1 124 ? 9.269 12.007 -20.750 1.00 88.44 124 SER A O 1
ATOM 993 N N . SER A 1 125 ? 10.965 11.987 -19.273 1.00 93.12 125 SER A N 1
ATOM 994 C CA . SER A 1 125 ? 12.049 12.191 -20.224 1.00 93.12 125 SER A CA 1
ATOM 995 C C . SER A 1 125 ? 12.677 10.861 -20.651 1.00 93.12 125 SER A C 1
ATOM 997 O O . SER A 1 125 ? 13.003 10.701 -21.827 1.00 93.12 125 SER A O 1
ATOM 999 N N . LEU A 1 126 ? 12.819 9.901 -19.726 1.00 88.00 126 LEU A N 1
ATOM 1000 C CA . LEU A 1 126 ? 13.615 8.678 -19.908 1.00 88.00 126 LEU A CA 1
ATOM 1001 C C . LEU A 1 126 ? 12.832 7.402 -20.247 1.00 88.00 126 LEU A C 1
ATOM 1003 O O . LEU A 1 126 ? 13.466 6.464 -20.724 1.00 88.00 126 LEU A O 1
ATOM 1007 N N . THR A 1 127 ? 11.509 7.364 -20.044 1.00 96.31 127 THR A N 1
ATOM 1008 C CA . THR A 1 127 ? 10.652 6.155 -19.936 1.00 96.31 127 THR A CA 1
ATOM 1009 C C . THR A 1 127 ? 10.805 5.387 -18.610 1.00 96.31 127 THR A C 1
ATOM 1011 O O . THR A 1 127 ? 11.640 5.735 -17.770 1.00 96.31 127 THR A O 1
ATOM 1014 N N . TRP A 1 128 ? 10.007 4.333 -18.401 1.00 98.00 128 TRP A N 1
ATOM 1015 C CA . TRP A 1 128 ? 10.115 3.424 -17.246 1.00 98.00 128 TRP A CA 1
ATOM 1016 C C . TRP A 1 128 ? 11.296 2.448 -17.316 1.00 98.00 128 TRP A C 1
ATOM 1018 O O . TRP A 1 128 ? 11.757 1.965 -16.276 1.00 98.00 128 TRP A O 1
ATOM 1028 N N . GLY A 1 129 ? 11.805 2.163 -18.516 1.00 98.00 129 GLY A N 1
ATOM 1029 C CA . GLY A 1 129 ? 12.834 1.155 -18.776 1.00 98.00 129 GLY A CA 1
ATOM 1030 C C . GLY A 1 129 ? 14.066 1.254 -17.869 1.00 98.00 129 GLY A C 1
ATOM 1031 O O . GLY A 1 129 ? 14.422 0.249 -17.248 1.00 98.00 129 GLY A O 1
ATOM 1032 N N . PRO A 1 130 ? 14.699 2.433 -17.716 1.00 98.19 130 PRO A N 1
ATOM 1033 C CA . PRO A 1 130 ? 15.869 2.589 -16.852 1.00 98.19 130 PRO A CA 1
ATOM 1034 C C . PRO A 1 130 ? 15.611 2.234 -15.381 1.00 98.19 130 PRO A C 1
ATOM 1036 O O . PRO A 1 130 ? 16.419 1.537 -14.771 1.00 98.19 130 PRO A O 1
ATOM 1039 N N . LEU A 1 131 ? 14.474 2.653 -14.812 1.00 98.25 131 LEU A N 1
ATOM 1040 C CA . LEU A 1 131 ? 14.112 2.305 -13.433 1.00 98.25 131 LEU A CA 1
ATOM 1041 C C . LEU A 1 131 ? 13.831 0.804 -13.295 1.00 98.25 131 LEU A C 1
ATOM 1043 O O . LEU A 1 131 ? 14.298 0.165 -12.353 1.00 98.25 131 LEU A O 1
ATOM 1047 N N . PHE A 1 132 ? 13.104 0.230 -14.256 1.00 98.38 132 PHE A N 1
ATOM 1048 C CA . PHE A 1 132 ? 12.794 -1.199 -14.281 1.00 98.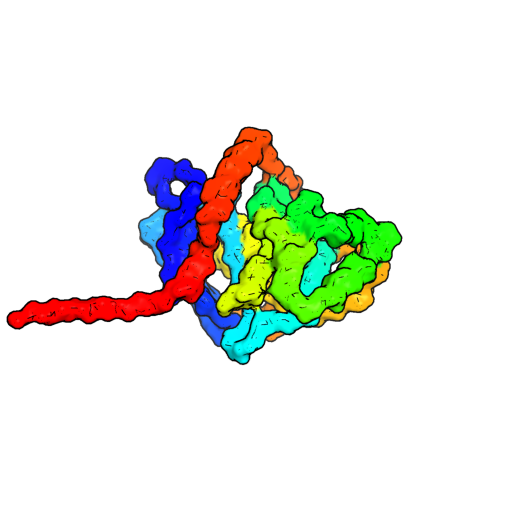38 132 PHE A CA 1
ATOM 1049 C C . PHE A 1 132 ? 14.067 -2.047 -14.352 1.00 98.38 132 PHE A C 1
ATOM 1051 O O . PHE A 1 132 ? 14.171 -3.049 -13.648 1.00 98.38 132 PHE A O 1
ATOM 1058 N N . GLN A 1 133 ? 15.065 -1.600 -15.116 1.00 98.06 133 GLN A N 1
ATOM 1059 C CA . GLN A 1 133 ? 16.366 -2.254 -15.192 1.00 98.06 133 GLN A CA 1
ATOM 1060 C C . GLN A 1 133 ? 17.114 -2.239 -13.850 1.00 98.06 133 GLN A C 1
ATOM 1062 O O . GLN A 1 133 ? 17.794 -3.213 -13.533 1.00 98.06 133 GLN A O 1
ATOM 1067 N N . GLU A 1 134 ? 17.004 -1.174 -13.045 1.00 97.94 134 GLU A N 1
ATOM 1068 C CA . GLU A 1 134 ? 17.586 -1.174 -11.695 1.00 97.94 134 GLU A CA 1
ATOM 1069 C C . GLU A 1 134 ? 16.919 -2.206 -10.788 1.00 97.94 134 GLU A C 1
ATOM 1071 O O . GLU A 1 134 ? 17.620 -2.930 -10.081 1.00 97.94 134 GLU A O 1
ATOM 1076 N N . PHE A 1 135 ? 15.588 -2.323 -10.837 1.00 98.12 135 PHE A N 1
ATOM 1077 C CA . PHE A 1 135 ? 14.879 -3.356 -10.077 1.00 98.12 135 PHE A CA 1
ATOM 1078 C C . PHE A 1 135 ? 15.340 -4.755 -10.488 1.00 98.12 135 PHE A C 1
ATOM 1080 O O . PHE A 1 135 ? 15.725 -5.548 -9.630 1.00 98.12 135 PHE A O 1
ATOM 1087 N N . ASP A 1 136 ? 15.421 -5.012 -11.794 1.00 97.81 136 ASP A N 1
ATOM 1088 C CA . ASP A 1 136 ? 15.803 -6.312 -12.351 1.00 97.81 136 ASP A CA 1
ATOM 1089 C C . ASP A 1 136 ? 17.260 -6.701 -12.058 1.00 97.81 136 ASP A C 1
ATOM 1091 O O . ASP A 1 136 ? 17.637 -7.859 -12.238 1.00 97.81 136 ASP A O 1
ATOM 1095 N N . ARG A 1 137 ? 18.115 -5.775 -11.598 1.00 97.19 137 ARG A N 1
ATOM 1096 C CA . ARG A 1 137 ? 19.492 -6.075 -11.157 1.00 97.19 137 ARG A CA 1
ATOM 1097 C C . ARG A 1 137 ? 19.568 -6.603 -9.726 1.00 97.19 137 ARG A C 1
ATOM 1099 O O . ARG A 1 137 ? 20.591 -7.176 -9.352 1.00 97.19 137 ARG A O 1
ATOM 1106 N N . ILE A 1 138 ? 18.517 -6.452 -8.924 1.00 96.38 138 ILE A N 1
ATOM 1107 C CA . ILE A 1 138 ? 18.520 -6.879 -7.523 1.00 96.38 138 ILE A CA 1
ATOM 1108 C C . ILE A 1 138 ? 18.391 -8.402 -7.465 1.00 96.38 138 ILE A C 1
ATOM 1110 O O . ILE A 1 138 ? 17.361 -8.963 -7.819 1.00 96.38 138 ILE A O 1
ATOM 1114 N N . ARG A 1 139 ? 19.441 -9.098 -7.022 1.00 93.00 139 ARG A N 1
ATOM 1115 C CA . ARG A 1 139 ? 19.470 -10.575 -7.001 1.00 93.00 139 ARG A CA 1
ATOM 1116 C C . ARG A 1 139 ? 18.935 -11.192 -5.711 1.00 93.00 139 ARG A C 1
ATOM 1118 O O . ARG A 1 139 ? 18.463 -12.321 -5.733 1.00 93.00 139 ARG A O 1
ATOM 1125 N N . LEU A 1 140 ? 19.019 -10.468 -4.597 1.00 91.69 140 LEU A N 1
ATOM 1126 C CA . LEU A 1 140 ? 18.661 -10.973 -3.273 1.00 91.69 140 LEU A CA 1
ATOM 1127 C C . LEU A 1 140 ? 17.511 -10.140 -2.687 1.00 91.69 140 LEU A C 1
ATOM 1129 O O . LEU A 1 140 ? 17.686 -8.928 -2.537 1.00 91.69 140 LEU A O 1
ATOM 1133 N N . PRO A 1 141 ? 16.376 -10.756 -2.295 1.00 91.31 141 PRO A N 1
ATOM 1134 C CA . PRO A 1 141 ? 15.240 -10.057 -1.685 1.00 91.31 141 PRO A CA 1
ATOM 1135 C C . PRO A 1 141 ? 15.614 -9.159 -0.500 1.00 91.31 141 PRO A C 1
ATOM 1137 O O . PRO A 1 141 ? 15.104 -8.047 -0.380 1.00 91.31 141 PRO A O 1
ATOM 1140 N N . ALA A 1 142 ? 16.560 -9.600 0.337 1.00 90.38 142 ALA A N 1
ATOM 1141 C CA . ALA A 1 142 ? 17.036 -8.847 1.498 1.00 90.38 142 ALA A CA 1
ATOM 1142 C C . ALA A 1 142 ? 17.667 -7.488 1.135 1.00 90.38 142 ALA A C 1
ATOM 1144 O O . ALA A 1 142 ? 17.643 -6.564 1.945 1.00 90.38 142 ALA A O 1
ATOM 1145 N N . LEU A 1 143 ? 18.178 -7.323 -0.092 1.00 93.94 143 LEU A N 1
ATOM 1146 C CA . LEU A 1 143 ? 18.758 -6.055 -0.536 1.00 93.94 143 LEU A CA 1
ATOM 1147 C C . LEU A 1 143 ? 17.699 -4.992 -0.845 1.00 93.94 143 LEU A C 1
ATOM 1149 O O . LEU A 1 143 ? 18.035 -3.813 -0.874 1.00 93.94 143 LEU A O 1
ATOM 1153 N N . ILE A 1 144 ? 16.430 -5.358 -1.046 1.00 95.75 144 ILE A N 1
ATOM 1154 C CA . ILE A 1 144 ? 15.360 -4.387 -1.315 1.00 95.75 144 ILE A CA 1
ATOM 1155 C C . ILE A 1 144 ? 15.175 -3.430 -0.124 1.00 95.75 144 ILE A C 1
ATOM 1157 O O . ILE A 1 144 ? 15.340 -2.221 -0.314 1.00 95.75 144 ILE A O 1
ATOM 1161 N N . PRO A 1 145 ? 14.895 -3.904 1.106 1.00 93.69 145 PRO A N 1
ATOM 1162 C CA . PRO A 1 145 ? 14.786 -3.010 2.256 1.00 93.69 145 PRO A CA 1
ATOM 1163 C C . PRO A 1 145 ? 16.131 -2.405 2.686 1.00 93.69 145 PRO A C 1
ATOM 1165 O O . PRO A 1 145 ? 16.137 -1.356 3.318 1.00 93.69 145 PRO A O 1
ATOM 1168 N N . MET A 1 146 ? 17.274 -3.014 2.348 1.00 91.62 146 MET A N 1
ATOM 1169 C CA . MET A 1 146 ? 18.593 -2.480 2.726 1.00 91.62 146 MET A CA 1
ATOM 1170 C C . MET A 1 146 ? 19.106 -1.386 1.783 1.00 91.62 146 MET A C 1
ATOM 1172 O O . MET A 1 146 ? 19.723 -0.427 2.237 1.00 91.62 146 MET A O 1
ATOM 1176 N N . ASN A 1 147 ? 18.862 -1.511 0.477 1.00 93.31 147 ASN A N 1
ATOM 1177 C CA . ASN A 1 147 ? 19.503 -0.673 -0.541 1.00 93.31 147 ASN A CA 1
ATOM 1178 C C . ASN A 1 147 ? 18.514 0.164 -1.352 1.00 93.31 147 ASN A C 1
ATOM 1180 O O . ASN A 1 147 ? 18.938 1.117 -2.000 1.00 93.31 147 ASN A O 1
ATOM 1184 N N . VAL A 1 148 ? 17.222 -0.181 -1.352 1.00 95.44 148 VAL A N 1
ATOM 1185 C CA . VAL A 1 148 ? 16.202 0.534 -2.133 1.00 95.44 148 VAL A CA 1
ATOM 1186 C C . VAL A 1 148 ? 15.263 1.296 -1.214 1.00 95.44 148 VAL A C 1
ATOM 1188 O O . VAL A 1 148 ? 15.259 2.521 -1.245 1.00 95.44 148 VAL A O 1
ATOM 1191 N N . PHE A 1 149 ? 14.512 0.591 -0.368 1.00 94.50 149 PHE A N 1
ATOM 1192 C CA . PHE A 1 149 ? 13.472 1.158 0.498 1.00 94.50 149 PHE A CA 1
ATOM 1193 C C . PHE A 1 149 ? 13.872 1.063 1.975 1.00 94.50 149 PHE A C 1
ATOM 1195 O O . PHE A 1 149 ? 13.277 0.317 2.748 1.00 94.50 149 PHE A O 1
ATOM 1202 N N . GLN A 1 150 ? 14.900 1.822 2.361 1.00 88.62 150 GLN A N 1
ATOM 1203 C CA . GLN A 1 150 ? 15.416 1.852 3.739 1.00 88.62 150 GLN A CA 1
ATOM 1204 C C . GLN A 1 150 ? 14.429 2.471 4.733 1.00 88.62 150 GLN A C 1
ATOM 1206 O O . GLN A 1 150 ? 14.410 2.126 5.917 1.00 88.62 150 GLN A O 1
ATOM 1211 N N . ASN A 1 151 ? 13.603 3.404 4.261 1.00 88.12 151 ASN A N 1
ATOM 1212 C CA . ASN A 1 151 ? 12.617 4.057 5.098 1.00 88.12 151 ASN A CA 1
ATOM 1213 C C . ASN A 1 151 ? 11.426 3.117 5.337 1.00 88.12 151 ASN A C 1
ATOM 1215 O O . ASN A 1 151 ? 10.726 2.739 4.402 1.00 88.12 151 ASN A O 1
ATOM 1219 N N . LYS A 1 152 ? 11.152 2.780 6.605 1.00 87.81 152 LYS A N 1
ATOM 1220 C CA . LYS A 1 152 ? 9.984 1.960 6.974 1.00 87.81 152 LYS A CA 1
ATOM 1221 C C . LYS A 1 152 ? 8.653 2.702 6.807 1.00 87.81 152 LYS A C 1
ATOM 1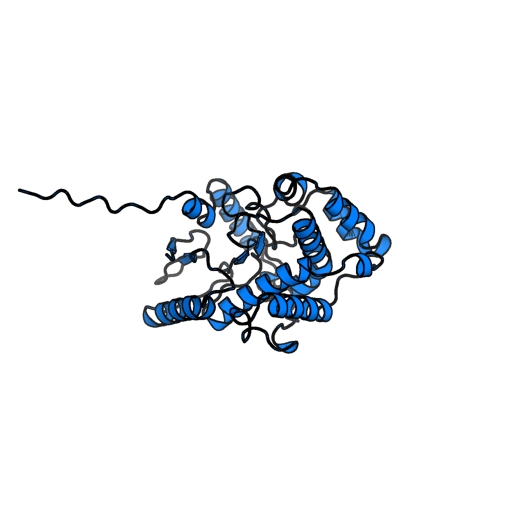223 O O . LYS A 1 152 ? 7.612 2.060 6.749 1.00 87.81 152 LYS A O 1
ATOM 1228 N N . TYR A 1 153 ? 8.645 4.032 6.772 1.00 92.38 153 TYR A N 1
ATOM 1229 C CA . TYR A 1 153 ? 7.436 4.864 6.716 1.00 92.38 153 TYR A CA 1
ATOM 1230 C C . TYR A 1 153 ? 6.985 5.149 5.273 1.00 92.38 153 TYR A C 1
ATOM 1232 O O . TYR A 1 153 ? 6.704 6.287 4.902 1.00 92.38 153 TYR A O 1
ATOM 1240 N N . VAL A 1 154 ? 6.941 4.099 4.453 1.00 95.62 154 VAL A N 1
ATOM 1241 C CA . VAL A 1 154 ? 6.500 4.130 3.051 1.00 95.62 154 VAL A CA 1
ATOM 1242 C C . VAL A 1 154 ? 5.225 3.310 2.870 1.00 95.62 154 VAL A C 1
ATOM 1244 O O . VAL A 1 154 ? 4.888 2.470 3.702 1.00 95.62 154 VAL A O 1
ATOM 1247 N N . SER A 1 155 ? 4.513 3.557 1.775 1.00 97.12 155 SER A N 1
ATOM 1248 C CA . SER A 1 155 ? 3.227 2.921 1.470 1.00 97.12 155 SER A CA 1
ATOM 1249 C C . SER A 1 155 ? 3.331 1.419 1.300 1.00 97.12 155 SER A C 1
ATOM 1251 O O . SER A 1 155 ? 2.527 0.692 1.873 1.00 97.12 155 SER A O 1
ATOM 1253 N N . TRP A 1 156 ? 4.319 0.971 0.528 1.00 98.06 156 TRP A N 1
ATOM 1254 C CA . TRP A 1 156 ? 4.629 -0.436 0.319 1.00 98.06 156 TRP A CA 1
ATOM 1255 C C . TRP A 1 156 ? 5.941 -0.756 1.020 1.00 98.06 156 TRP A C 1
ATOM 1257 O O . TRP A 1 156 ? 7.020 -0.402 0.546 1.00 98.06 156 TRP A O 1
ATOM 1267 N N . ASN A 1 157 ? 5.850 -1.376 2.188 1.00 96.31 157 ASN A N 1
ATOM 1268 C CA . ASN A 1 157 ? 6.987 -1.655 3.046 1.00 96.31 157 ASN A CA 1
ATOM 1269 C C . ASN A 1 157 ? 7.509 -3.082 2.808 1.00 96.31 157 ASN A C 1
ATOM 1271 O O . ASN A 1 157 ? 6.777 -4.064 2.921 1.00 96.31 157 ASN A O 1
ATOM 1275 N N . PHE A 1 158 ? 8.805 -3.185 2.502 1.00 95.50 158 PHE A N 1
ATOM 1276 C CA . PHE A 1 158 ? 9.506 -4.439 2.196 1.00 95.50 158 PHE A CA 1
ATOM 1277 C C . PHE A 1 158 ? 10.397 -4.923 3.351 1.00 95.50 158 PHE A C 1
ATOM 1279 O O . PHE A 1 158 ? 11.133 -5.899 3.207 1.00 95.50 158 PHE A O 1
ATOM 1286 N N . LYS A 1 159 ? 10.361 -4.257 4.515 1.00 91.44 159 LYS A N 1
ATOM 1287 C CA . LYS A 1 159 ? 11.242 -4.557 5.659 1.00 91.44 159 LYS A CA 1
ATOM 1288 C C . LYS A 1 159 ? 11.161 -6.015 6.130 1.00 91.44 159 LYS A C 1
ATOM 1290 O O . LYS A 1 159 ? 12.148 -6.553 6.620 1.00 91.44 159 LYS A O 1
ATOM 1295 N N . HIS A 1 160 ? 10.004 -6.653 5.971 1.00 88.31 160 HIS A N 1
ATOM 1296 C CA . HIS A 1 160 ? 9.739 -8.004 6.465 1.00 88.31 160 HIS A CA 1
ATOM 1297 C C . HIS A 1 160 ? 10.084 -9.123 5.470 1.00 88.31 160 HIS A C 1
ATOM 1299 O O . HIS A 1 160 ? 9.824 -10.285 5.764 1.00 88.31 160 HIS A O 1
ATOM 1305 N N . LEU A 1 161 ? 10.704 -8.817 4.323 1.00 89.56 161 LEU A N 1
ATOM 1306 C CA . LEU A 1 161 ? 11.133 -9.849 3.369 1.00 89.56 161 LEU A CA 1
ATOM 1307 C C . LEU A 1 161 ? 12.186 -10.812 3.941 1.00 89.56 161 LEU A C 1
ATOM 1309 O O . LEU A 1 161 ? 12.225 -11.968 3.537 1.00 89.56 161 LEU A O 1
ATOM 1313 N N . GLY A 1 162 ? 13.041 -10.338 4.853 1.00 73.81 162 GLY A N 1
ATOM 1314 C CA . GLY A 1 162 ? 14.086 -11.145 5.496 1.00 73.81 162 GLY A CA 1
ATOM 1315 C C . GLY A 1 162 ? 13.700 -11.729 6.858 1.00 73.81 162 GLY A C 1
ATOM 1316 O O . GLY A 1 162 ? 14.542 -12.357 7.491 1.00 73.81 162 GLY A O 1
ATOM 1317 N N . SER A 1 163 ? 12.474 -11.493 7.340 1.00 73.56 163 SER A N 1
ATOM 1318 C CA . SER A 1 163 ? 11.985 -12.084 8.592 1.00 73.56 163 SER A CA 1
ATOM 1319 C C . SER A 1 163 ? 11.222 -13.382 8.327 1.00 73.56 163 SER A C 1
ATOM 1321 O O . SER A 1 163 ? 10.871 -13.677 7.186 1.00 73.56 163 SER A O 1
ATOM 1323 N N . GLU A 1 164 ? 10.885 -14.128 9.383 1.00 66.44 164 GLU A N 1
ATOM 1324 C CA . GLU A 1 164 ? 10.123 -15.387 9.285 1.00 66.44 164 GLU A CA 1
ATOM 1325 C C . GLU A 1 164 ? 8.755 -15.244 8.579 1.00 66.44 164 GLU A C 1
ATOM 1327 O O . GLU A 1 164 ? 8.172 -16.233 8.144 1.00 66.44 164 GLU A O 1
ATOM 1332 N N . CYS A 1 165 ? 8.237 -14.018 8.427 1.00 74.06 165 CYS A N 1
ATOM 1333 C CA . CYS A 1 165 ? 6.998 -13.748 7.694 1.00 74.06 165 CYS A CA 1
ATOM 1334 C C . CYS A 1 165 ? 7.169 -13.598 6.181 1.00 74.06 165 CYS A C 1
ATOM 1336 O O . CYS A 1 165 ? 6.245 -13.942 5.445 1.00 74.06 165 CYS A O 1
ATOM 1338 N N . GLY A 1 166 ? 8.291 -13.043 5.713 1.00 86.75 166 GLY A N 1
ATOM 1339 C CA . GLY A 1 166 ? 8.544 -12.836 4.283 1.00 86.75 166 GLY A CA 1
ATOM 1340 C C . GLY A 1 166 ? 7.506 -11.961 3.563 1.00 86.75 166 GLY A C 1
ATOM 1341 O O . GLY A 1 166 ? 7.174 -12.239 2.412 1.00 86.75 166 GLY A O 1
ATOM 1342 N N . THR A 1 167 ? 6.938 -10.946 4.225 1.00 92.56 167 THR A N 1
ATOM 1343 C CA . THR A 1 167 ? 5.779 -10.191 3.702 1.00 92.56 167 THR A CA 1
ATOM 1344 C C . THR A 1 167 ? 6.154 -8.884 3.006 1.00 92.56 167 THR A C 1
ATOM 1346 O O . THR A 1 167 ? 7.066 -8.182 3.445 1.00 92.56 167 THR A O 1
ATOM 1349 N N . VAL A 1 168 ? 5.342 -8.496 2.020 1.00 96.50 168 VAL A N 1
ATOM 1350 C CA . VAL A 1 168 ? 5.168 -7.105 1.575 1.00 96.50 168 VAL A CA 1
ATOM 1351 C C . VAL A 1 168 ? 3.967 -6.519 2.324 1.00 96.50 168 VAL A C 1
ATOM 1353 O O . VAL A 1 168 ? 2.924 -7.163 2.417 1.00 96.50 168 VAL A O 1
ATOM 1356 N N . GLU A 1 169 ? 4.120 -5.325 2.891 1.00 97.44 169 GLU A N 1
ATOM 1357 C CA . GLU A 1 169 ? 3.108 -4.667 3.728 1.00 97.44 169 GLU A CA 1
ATOM 1358 C C . GLU A 1 169 ? 2.565 -3.405 3.043 1.00 97.44 169 GLU A C 1
ATOM 1360 O O . GLU A 1 169 ? 3.336 -2.502 2.714 1.00 97.44 169 GLU A O 1
ATOM 1365 N N . PHE A 1 170 ? 1.243 -3.306 2.869 1.00 98.25 170 PHE A N 1
ATOM 1366 C CA . PHE A 1 170 ? 0.575 -2.080 2.426 1.00 98.25 170 PHE A CA 1
ATOM 1367 C C . PHE A 1 170 ? 0.081 -1.270 3.625 1.00 98.25 170 PHE A C 1
ATOM 1369 O O . PHE A 1 170 ? -0.746 -1.749 4.398 1.00 98.25 170 PHE A O 1
ATOM 1376 N N . ARG A 1 171 ? 0.583 -0.040 3.773 1.00 97.19 171 ARG A N 1
ATOM 1377 C CA . ARG A 1 171 ? 0.387 0.821 4.957 1.00 97.19 171 ARG A CA 1
ATOM 1378 C C . ARG A 1 171 ? -0.452 2.067 4.702 1.00 97.19 171 ARG A C 1
ATOM 1380 O O . ARG A 1 171 ? -0.788 2.796 5.632 1.00 97.19 171 ARG A O 1
ATOM 1387 N N . ARG A 1 172 ? -0.765 2.356 3.437 1.00 95.69 172 ARG A N 1
ATOM 1388 C CA . ARG A 1 172 ? -1.536 3.544 3.045 1.00 95.69 172 ARG A CA 1
ATOM 1389 C C . ARG A 1 172 ? -3.053 3.486 3.330 1.00 95.69 172 ARG A C 1
ATOM 1391 O O . ARG A 1 172 ? -3.623 4.575 3.411 1.00 95.69 172 ARG A O 1
ATOM 1398 N N . PRO A 1 173 ? -3.719 2.327 3.530 1.00 96.69 173 PRO A N 1
ATOM 1399 C CA . PRO A 1 173 ? -5.147 2.310 3.842 1.00 96.69 173 PRO A CA 1
ATOM 1400 C C . PRO A 1 173 ? -5.534 3.130 5.089 1.00 96.69 173 PRO A C 1
ATOM 1402 O O . PRO A 1 173 ? -4.823 3.060 6.104 1.00 96.69 173 PRO A O 1
ATOM 1405 N N . PRO A 1 174 ? -6.662 3.875 5.051 1.00 96.00 174 PRO A N 1
ATOM 1406 C CA . PRO A 1 174 ? -7.243 4.544 6.217 1.00 96.00 174 PRO A CA 1
ATOM 1407 C C . PRO A 1 174 ? -7.571 3.547 7.336 1.00 96.00 174 PRO A C 1
ATOM 1409 O O . PRO A 1 174 ? -7.606 2.334 7.123 1.00 96.00 174 PRO A O 1
ATOM 1412 N N . GLY A 1 175 ? -7.826 4.059 8.542 1.00 95.38 175 GLY A N 1
ATOM 1413 C CA . GLY A 1 175 ? -8.456 3.263 9.592 1.00 95.38 175 GLY A CA 1
ATOM 1414 C C . GLY A 1 175 ? -9.808 2.715 9.124 1.00 95.38 175 GLY A C 1
ATOM 1415 O O . GLY A 1 175 ? -10.508 3.350 8.335 1.00 95.38 175 GLY A O 1
ATOM 1416 N N . VAL A 1 176 ? -10.173 1.529 9.606 1.00 96.00 176 VAL A N 1
ATOM 1417 C CA . VAL A 1 176 ? -11.415 0.837 9.235 1.00 96.00 176 VAL A CA 1
ATOM 1418 C C . VAL A 1 176 ? -12.249 0.556 10.479 1.00 96.00 176 VAL A C 1
ATOM 1420 O O . VAL A 1 176 ? -11.711 0.202 11.524 1.00 96.00 176 VAL A O 1
ATOM 1423 N N . LYS A 1 177 ? -13.571 0.712 10.366 1.00 94.25 177 LYS A N 1
ATOM 1424 C CA . LYS A 1 177 ? -14.526 0.520 11.476 1.00 94.25 177 LYS A CA 1
ATOM 1425 C C . LYS A 1 177 ? -15.498 -0.644 11.266 1.00 94.25 177 LYS A C 1
ATOM 1427 O O . LYS A 1 177 ? -16.297 -0.959 12.145 1.00 94.25 177 LYS A O 1
ATOM 1432 N N . ASP A 1 178 ? -15.461 -1.265 10.093 1.00 95.12 178 ASP A N 1
ATOM 1433 C CA . ASP A 1 178 ? -16.362 -2.343 9.709 1.00 95.12 178 ASP A CA 1
ATOM 1434 C C . ASP A 1 178 ? -15.665 -3.364 8.805 1.00 95.12 178 ASP A C 1
ATOM 1436 O O . ASP A 1 178 ? -14.623 -3.098 8.196 1.00 95.12 178 ASP A O 1
ATOM 1440 N N . ALA A 1 179 ? -16.273 -4.551 8.738 1.00 96.31 179 ALA A N 1
ATOM 1441 C CA . ALA A 1 179 ? -15.771 -5.665 7.949 1.00 96.31 179 ALA A CA 1
ATOM 1442 C C . ALA A 1 179 ? -15.650 -5.299 6.470 1.00 96.31 179 ALA A C 1
ATOM 1444 O O . ALA A 1 179 ? -14.628 -5.592 5.868 1.00 96.31 179 ALA A O 1
ATOM 1445 N N . SER A 1 180 ? -16.652 -4.631 5.894 1.00 96.06 180 SER A N 1
ATOM 1446 C CA . SER A 1 180 ? -16.667 -4.295 4.466 1.00 96.06 180 SER A CA 1
ATOM 1447 C C . SER A 1 180 ? -15.451 -3.454 4.073 1.00 96.06 180 SER A C 1
ATOM 1449 O O . SER A 1 180 ? -14.765 -3.766 3.103 1.00 96.06 180 SER A O 1
ATOM 1451 N N . SER A 1 181 ? -15.147 -2.422 4.859 1.00 96.12 181 SER A N 1
ATOM 1452 C CA . SER A 1 181 ? -14.002 -1.538 4.644 1.00 96.12 181 SER A CA 1
ATOM 1453 C C . SER A 1 181 ? -12.676 -2.284 4.808 1.00 96.12 181 SER A C 1
ATOM 1455 O O . SER A 1 181 ? -11.752 -2.091 4.019 1.00 96.12 181 SER A O 1
ATOM 1457 N N . ALA A 1 182 ? -12.577 -3.166 5.806 1.00 97.62 182 ALA A N 1
ATOM 1458 C CA . ALA A 1 182 ? -11.379 -3.969 6.025 1.00 97.62 182 ALA A CA 1
ATOM 1459 C C . ALA A 1 182 ? -11.149 -4.985 4.893 1.00 97.62 182 ALA A C 1
ATOM 1461 O O . ALA A 1 182 ? -10.046 -5.083 4.354 1.00 97.62 182 ALA A O 1
ATOM 1462 N N . LEU A 1 183 ? -12.199 -5.709 4.499 1.00 97.88 183 LEU A N 1
ATOM 1463 C CA . LEU A 1 183 ? -12.178 -6.669 3.397 1.00 97.88 183 LEU A CA 1
ATOM 1464 C C . LEU A 1 183 ? -11.783 -5.988 2.087 1.00 97.88 183 LEU A C 1
ATOM 1466 O O . LEU A 1 183 ? -10.940 -6.525 1.372 1.00 97.88 183 LEU A O 1
ATOM 1470 N N . TYR A 1 184 ? -12.316 -4.793 1.806 1.00 97.81 184 TYR A N 1
ATOM 1471 C CA . TYR A 1 184 ? -11.951 -4.005 0.628 1.00 97.81 184 TYR A CA 1
ATOM 1472 C C . TYR A 1 184 ? -10.441 -3.762 0.547 1.00 97.81 184 TYR A C 1
ATOM 1474 O O . TYR A 1 184 ? -9.835 -4.043 -0.484 1.00 97.81 184 TYR A O 1
ATOM 1482 N N . TRP A 1 185 ? -9.800 -3.305 1.627 1.00 98.25 185 TRP A N 1
ATOM 1483 C CA . TRP A 1 185 ? -8.358 -3.036 1.602 1.00 98.25 185 TRP A CA 1
ATOM 1484 C C . TRP A 1 185 ? -7.506 -4.304 1.538 1.00 98.25 185 TRP A C 1
ATOM 1486 O O . TRP A 1 185 ? -6.450 -4.296 0.896 1.00 98.25 185 TRP A O 1
ATOM 1496 N N . VAL A 1 186 ? -7.965 -5.413 2.129 1.00 98.12 186 VAL A N 1
ATOM 1497 C CA . VAL A 1 186 ? -7.313 -6.719 1.942 1.00 98.12 186 VAL A CA 1
ATOM 1498 C C . VAL A 1 186 ? -7.416 -7.163 0.484 1.00 98.12 186 VAL A C 1
ATOM 1500 O O . VAL A 1 186 ? -6.397 -7.499 -0.113 1.00 98.12 186 VAL A O 1
ATOM 1503 N N . ALA A 1 187 ? -8.605 -7.100 -0.119 1.00 97.88 187 ALA A N 1
ATOM 1504 C CA . ALA A 1 187 ? -8.823 -7.462 -1.517 1.00 97.88 187 ALA A CA 1
ATOM 1505 C C . ALA A 1 187 ? -8.044 -6.556 -2.480 1.00 97.88 187 ALA A C 1
ATOM 1507 O O . ALA A 1 187 ? -7.400 -7.055 -3.399 1.00 97.88 187 ALA A O 1
ATOM 1508 N N . PHE A 1 188 ? -8.025 -5.244 -2.238 1.00 98.50 188 PHE A N 1
ATOM 1509 C CA . PHE A 1 188 ? -7.214 -4.291 -2.994 1.00 98.50 188 PHE A CA 1
ATOM 1510 C C . PHE A 1 188 ? -5.740 -4.707 -2.978 1.00 98.50 188 PHE A C 1
ATOM 1512 O O . PHE A 1 188 ? -5.108 -4.797 -4.027 1.00 98.50 188 PHE A O 1
ATOM 1519 N N . THR A 1 189 ? -5.200 -5.007 -1.794 1.00 98.62 189 THR A N 1
ATOM 1520 C CA . THR A 1 189 ? -3.788 -5.379 -1.625 1.00 98.62 189 THR A CA 1
ATOM 1521 C C . THR A 1 189 ? -3.473 -6.713 -2.296 1.00 98.62 189 THR A C 1
ATOM 1523 O O . THR A 1 189 ? -2.510 -6.809 -3.054 1.00 98.62 189 THR A O 1
ATOM 1526 N N . LEU A 1 190 ? -4.294 -7.736 -2.045 1.00 97.75 190 LEU A N 1
ATOM 1527 C CA . LEU A 1 190 ? -4.143 -9.067 -2.631 1.00 97.75 190 LEU A CA 1
ATOM 1528 C C . LEU A 1 190 ? -4.220 -9.011 -4.160 1.00 97.75 190 LEU A C 1
ATOM 1530 O O . LEU A 1 190 ? -3.340 -9.531 -4.841 1.00 97.75 190 LEU A O 1
ATOM 1534 N N . GLY A 1 191 ? -5.234 -8.328 -4.692 1.00 97.44 191 GLY A N 1
ATOM 1535 C CA . GLY A 1 191 ? -5.413 -8.131 -6.123 1.00 97.44 191 GLY A CA 1
ATOM 1536 C C . GLY A 1 191 ? -4.278 -7.338 -6.754 1.00 97.44 191 GLY A C 1
ATOM 1537 O O . GLY A 1 191 ? -3.814 -7.707 -7.826 1.00 97.44 191 GLY A O 1
ATOM 1538 N N . PHE A 1 192 ? -3.790 -6.286 -6.093 1.00 98.69 192 PHE A N 1
ATOM 1539 C CA . PHE A 1 192 ? -2.663 -5.496 -6.585 1.00 98.69 192 PHE A CA 1
ATOM 1540 C C . PHE A 1 192 ? -1.383 -6.329 -6.674 1.00 98.69 192 PHE A C 1
ATOM 1542 O O . PHE A 1 192 ? -0.731 -6.326 -7.714 1.00 98.69 192 PHE A O 1
ATOM 1549 N N . LEU A 1 193 ? -1.029 -7.056 -5.610 1.00 98.25 193 LEU A N 1
ATOM 1550 C CA . LEU A 1 193 ? 0.206 -7.842 -5.565 1.00 98.25 193 LEU A CA 1
ATOM 1551 C C . LEU A 1 193 ? 0.153 -9.039 -6.513 1.00 98.25 193 LEU A C 1
ATOM 1553 O O . LEU A 1 193 ? 1.074 -9.225 -7.307 1.00 98.25 193 LEU A O 1
ATOM 1557 N N . GLU A 1 194 ? -0.932 -9.817 -6.479 1.00 97.19 194 GLU A N 1
ATOM 1558 C CA . GLU A 1 194 ? -1.124 -10.922 -7.420 1.00 97.19 194 GLU A CA 1
ATOM 1559 C C . GLU A 1 194 ? -1.144 -10.393 -8.853 1.00 97.19 194 GLU A C 1
ATOM 1561 O O . GLU A 1 194 ? -0.442 -10.910 -9.721 1.00 97.19 194 GLU A O 1
ATOM 1566 N N . GLY A 1 195 ? -1.899 -9.315 -9.079 1.00 97.50 195 GLY A N 1
ATOM 1567 C CA . GLY A 1 195 ? -1.985 -8.542 -10.312 1.00 97.50 195 GLY A CA 1
ATOM 1568 C C . GLY A 1 195 ? -0.612 -8.209 -10.886 1.00 97.50 195 GLY A C 1
ATOM 1569 O O . GLY A 1 195 ? -0.306 -8.604 -12.010 1.00 97.50 195 GLY A O 1
ATOM 1570 N N . ALA A 1 196 ? 0.214 -7.549 -10.074 1.00 98.25 196 ALA A N 1
ATOM 1571 C CA . ALA A 1 196 ? 1.569 -7.131 -10.398 1.00 98.25 196 ALA A CA 1
ATOM 1572 C C . ALA A 1 196 ? 2.470 -8.296 -10.808 1.00 98.25 196 ALA A C 1
ATOM 1574 O O . ALA A 1 196 ? 3.169 -8.194 -11.814 1.00 98.25 196 ALA A O 1
ATOM 1575 N N . MET A 1 197 ? 2.435 -9.402 -10.058 1.00 97.44 197 MET A N 1
ATOM 1576 C CA . MET A 1 197 ? 3.247 -10.590 -10.343 1.00 97.44 197 MET A CA 1
ATOM 1577 C C . ME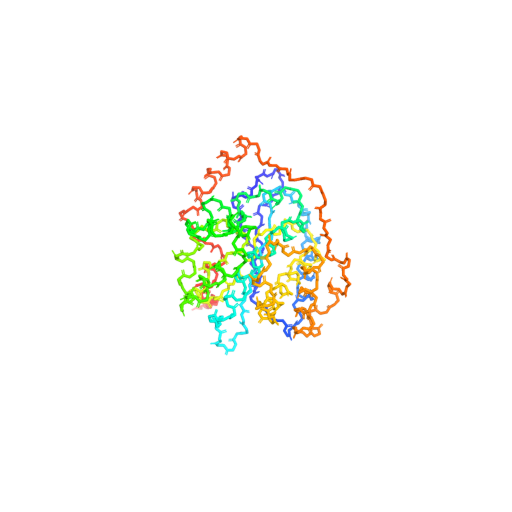T A 1 197 ? 2.871 -11.279 -11.660 1.00 97.44 197 MET A C 1
ATOM 1579 O O . MET A 1 197 ? 3.719 -11.930 -12.262 1.00 97.44 197 MET A O 1
ATOM 1583 N N . GLY A 1 198 ? 1.618 -11.151 -12.105 1.00 95.12 198 GLY A N 1
ATOM 1584 C CA . GLY A 1 198 ? 1.145 -11.728 -13.368 1.00 95.12 198 GLY A CA 1
ATOM 1585 C C . GLY A 1 198 ? 1.143 -10.763 -14.556 1.00 95.12 198 GLY A C 1
ATOM 1586 O O . GLY A 1 198 ? 0.690 -11.148 -15.631 1.00 95.12 198 GLY A O 1
ATOM 1587 N N . GLN A 1 199 ? 1.584 -9.517 -14.374 1.00 96.25 199 GLN A N 1
ATOM 1588 C CA . GLN A 1 199 ? 1.619 -8.512 -15.434 1.00 96.25 199 GLN A CA 1
ATOM 1589 C C . GLN A 1 199 ? 2.907 -8.630 -16.251 1.00 96.25 199 GLN A C 1
ATOM 1591 O O . GLN A 1 199 ? 4.006 -8.703 -15.701 1.00 96.25 199 GLN A O 1
ATOM 1596 N N . ASP A 1 200 ? 2.783 -8.555 -17.576 1.00 95.88 200 ASP A N 1
ATOM 1597 C CA . ASP A 1 200 ? 3.937 -8.345 -18.444 1.00 95.88 200 ASP A CA 1
ATOM 1598 C C . ASP A 1 200 ? 4.331 -6.860 -18.435 1.00 95.88 200 ASP A C 1
ATOM 1600 O O . ASP A 1 200 ? 3.677 -6.007 -19.045 1.00 95.88 200 ASP A O 1
ATOM 1604 N N . TRP A 1 201 ? 5.402 -6.555 -17.703 1.00 97.12 201 TRP A N 1
ATOM 1605 C CA . TRP A 1 201 ? 5.951 -5.207 -17.543 1.00 97.12 201 TRP A CA 1
ATOM 1606 C C . TRP A 1 201 ? 6.777 -4.731 -18.741 1.00 97.12 201 TRP A C 1
ATOM 1608 O O . TRP A 1 201 ? 7.161 -3.561 -18.787 1.00 97.12 201 TRP A O 1
ATOM 1618 N N . SER A 1 202 ? 7.060 -5.599 -19.717 1.00 94.81 202 SER A N 1
ATOM 1619 C CA . SER A 1 202 ? 7.798 -5.201 -20.916 1.00 94.81 202 SER A CA 1
ATOM 1620 C C . SER A 1 202 ? 6.979 -4.279 -21.826 1.00 94.81 202 SER A C 1
ATOM 1622 O O . SER A 1 202 ? 7.564 -3.441 -22.509 1.00 94.81 202 SER A O 1
ATOM 1624 N N . ASN A 1 203 ? 5.645 -4.364 -21.758 1.00 91.69 203 ASN A N 1
ATOM 1625 C CA . ASN A 1 203 ? 4.721 -3.559 -22.561 1.00 91.69 203 ASN A CA 1
ATOM 1626 C C . ASN A 1 203 ? 4.710 -2.077 -22.168 1.00 91.69 203 ASN A C 1
ATOM 1628 O O . ASN A 1 203 ? 4.536 -1.222 -23.027 1.00 91.69 203 ASN A O 1
ATOM 1632 N N . VAL A 1 204 ? 4.944 -1.772 -20.887 1.00 95.75 204 VAL A N 1
ATOM 1633 C CA . VAL A 1 204 ? 4.864 -0.396 -20.360 1.00 95.75 204 VAL A CA 1
ATOM 1634 C C . VAL A 1 204 ? 6.238 0.257 -20.180 1.00 95.75 204 VAL A C 1
ATOM 1636 O O . VAL A 1 204 ? 6.336 1.418 -19.791 1.00 95.75 204 VAL A O 1
ATOM 1639 N N . LYS A 1 205 ? 7.334 -0.467 -20.456 1.00 95.19 205 LYS A N 1
ATOM 1640 C CA . LYS A 1 205 ? 8.699 0.020 -20.187 1.00 95.19 205 LYS A CA 1
ATOM 1641 C C . LYS A 1 205 ? 9.065 1.263 -21.010 1.00 95.19 205 LYS A C 1
ATOM 1643 O O . LYS A 1 205 ? 9.834 2.086 -20.534 1.00 95.19 205 LYS A O 1
ATOM 1648 N N . GLU A 1 206 ? 8.513 1.391 -22.216 1.00 96.75 206 GLU A N 1
ATOM 1649 C CA . GLU A 1 206 ? 8.763 2.517 -23.129 1.00 96.75 206 GLU A CA 1
ATOM 1650 C C . GLU A 1 206 ? 7.801 3.693 -22.886 1.00 96.75 206 GLU A C 1
ATOM 1652 O O . GLU A 1 206 ? 7.920 4.750 -23.509 1.00 96.75 206 GLU A O 1
ATOM 1657 N N . GLU A 1 207 ? 6.836 3.539 -21.976 1.00 96.44 207 GLU A N 1
ATOM 1658 C CA . GLU A 1 207 ? 5.913 4.612 -21.634 1.00 96.44 207 GLU A CA 1
ATOM 1659 C C . GLU A 1 207 ? 6.599 5.699 -20.807 1.00 96.44 207 GLU A C 1
ATOM 1661 O O . GLU A 1 207 ? 7.545 5.455 -20.057 1.00 96.44 207 GLU A O 1
ATOM 1666 N N . LYS A 1 208 ? 6.073 6.919 -20.927 1.00 96.81 208 LYS A N 1
ATOM 1667 C CA . LYS A 1 208 ? 6.566 8.134 -20.255 1.00 96.81 208 LYS A CA 1
ATOM 1668 C C . LYS A 1 208 ? 5.559 8.700 -19.252 1.00 96.81 208 LYS A C 1
ATOM 1670 O O . LYS A 1 208 ? 5.687 9.836 -18.798 1.00 96.81 208 LYS A O 1
ATOM 1675 N N . THR A 1 209 ? 4.526 7.927 -18.941 1.00 96.56 209 THR A N 1
ATOM 1676 C CA . THR A 1 209 ? 3.407 8.310 -18.080 1.00 96.56 209 THR A CA 1
ATOM 1677 C C . THR A 1 209 ? 3.224 7.279 -16.981 1.00 96.56 209 THR A C 1
ATOM 1679 O O . THR A 1 209 ? 3.504 6.102 -17.179 1.00 96.56 209 THR A O 1
ATOM 1682 N N . HIS A 1 210 ? 2.739 7.711 -15.818 1.00 97.44 210 HIS A N 1
ATOM 1683 C CA . HIS A 1 210 ? 2.266 6.775 -14.798 1.00 97.44 210 HIS A CA 1
ATOM 1684 C C . HIS A 1 210 ? 1.040 6.012 -15.289 1.00 97.44 210 HIS A C 1
ATOM 1686 O O . HIS A 1 210 ? 0.267 6.546 -16.087 1.00 97.44 210 HIS A O 1
ATOM 1692 N N . GLY A 1 211 ? 0.847 4.808 -14.752 1.00 97.12 211 GLY A N 1
ATOM 1693 C CA . GLY A 1 211 ? -0.340 4.010 -15.020 1.00 97.12 211 GLY A CA 1
ATOM 1694 C C . GLY A 1 211 ? -1.610 4.761 -14.662 1.00 97.12 211 GLY A C 1
ATOM 1695 O O . GLY A 1 211 ? -1.689 5.398 -13.602 1.00 97.12 211 GLY A O 1
ATOM 1696 N N . ALA A 1 212 ? -2.607 4.688 -15.541 1.00 97.00 212 ALA A N 1
ATOM 1697 C CA . ALA A 1 212 ? -3.881 5.329 -15.288 1.00 97.00 212 ALA A CA 1
ATOM 1698 C C . ALA A 1 212 ? -4.634 4.605 -14.164 1.00 97.00 212 ALA A C 1
ATOM 1700 O O . ALA A 1 212 ? -4.404 3.431 -13.857 1.00 97.00 212 ALA A O 1
ATOM 1701 N N . PHE A 1 213 ? -5.604 5.296 -13.563 1.00 97.31 213 PHE A N 1
ATOM 1702 C CA . PHE A 1 213 ? -6.457 4.686 -12.543 1.00 97.31 213 PHE A CA 1
ATOM 1703 C C . PHE A 1 213 ? -7.262 3.498 -13.097 1.00 97.31 213 PHE A C 1
ATOM 1705 O O . PHE A 1 213 ? -7.505 2.520 -12.392 1.00 97.31 213 PHE A O 1
ATOM 1712 N N . LEU A 1 214 ? -7.636 3.544 -14.381 1.00 97.00 214 LEU A N 1
ATOM 1713 C CA . LEU A 1 214 ? -8.297 2.427 -15.054 1.00 97.00 214 LEU A CA 1
ATOM 1714 C C . LEU A 1 214 ? -7.405 1.179 -15.102 1.00 97.00 214 LEU A C 1
ATOM 1716 O O . LEU A 1 214 ? -7.876 0.086 -14.797 1.00 97.00 214 LEU A O 1
ATOM 1720 N N . ASP A 1 215 ? -6.122 1.342 -15.412 1.00 97.19 215 ASP A N 1
ATOM 1721 C CA . ASP A 1 215 ? -5.162 0.238 -15.479 1.00 97.19 215 ASP A CA 1
ATOM 1722 C C . ASP A 1 215 ? -4.937 -0.386 -14.093 1.00 97.19 215 ASP A C 1
ATOM 1724 O O . ASP A 1 215 ? -4.882 -1.610 -13.957 1.00 97.19 215 ASP A O 1
ATOM 1728 N N . LEU A 1 216 ? -4.929 0.439 -13.035 1.00 98.25 216 LEU A N 1
ATOM 1729 C CA . LEU A 1 216 ? -4.913 -0.036 -11.648 1.00 98.25 216 LEU A CA 1
ATOM 1730 C C . LEU A 1 216 ? -6.145 -0.905 -11.329 1.00 98.25 216 LEU A C 1
ATOM 1732 O O . LEU A 1 216 ? -6.032 -1.957 -10.698 1.00 98.25 216 LEU A O 1
ATOM 1736 N N . ARG A 1 217 ? -7.337 -0.504 -11.784 1.00 97.88 217 ARG A N 1
ATOM 1737 C CA . ARG A 1 217 ? -8.555 -1.312 -11.610 1.00 97.88 217 ARG A CA 1
ATOM 1738 C C . ARG A 1 217 ? -8.452 -2.651 -12.346 1.00 97.88 217 ARG A C 1
ATOM 1740 O O . ARG A 1 217 ? -8.850 -3.683 -11.802 1.00 97.88 217 ARG A O 1
ATOM 1747 N N . ILE A 1 218 ? -7.912 -2.638 -13.569 1.00 96.62 218 ILE A N 1
ATOM 1748 C CA . ILE A 1 218 ? -7.728 -3.840 -14.394 1.00 96.62 218 ILE A CA 1
ATOM 1749 C C . ILE A 1 218 ? -6.788 -4.820 -13.692 1.00 96.62 218 ILE A C 1
ATOM 1751 O O . ILE A 1 218 ? -7.143 -5.992 -13.541 1.00 96.62 218 ILE A O 1
ATOM 1755 N N . ILE A 1 219 ? -5.626 -4.353 -13.223 1.00 97.44 219 ILE A N 1
ATOM 1756 C CA . ILE A 1 219 ? -4.623 -5.236 -12.623 1.00 97.44 219 ILE A CA 1
ATOM 1757 C C . ILE A 1 219 ? -5.108 -5.834 -11.296 1.00 97.44 219 ILE A C 1
ATOM 1759 O O . ILE A 1 219 ? -4.935 -7.034 -11.083 1.00 97.44 219 ILE A O 1
ATOM 1763 N N . ILE A 1 220 ? -5.799 -5.053 -10.452 1.00 97.88 220 ILE A N 1
ATOM 1764 C CA . ILE A 1 220 ? -6.348 -5.540 -9.175 1.00 97.88 220 ILE A CA 1
ATOM 1765 C C . ILE A 1 220 ? -7.407 -6.619 -9.415 1.00 97.88 220 ILE A C 1
ATOM 1767 O O . ILE A 1 220 ? -7.336 -7.696 -8.821 1.00 97.88 220 ILE A O 1
ATOM 1771 N N . ARG A 1 221 ? -8.366 -6.378 -10.320 1.00 95.69 221 ARG A N 1
ATOM 1772 C CA . ARG A 1 221 ? -9.394 -7.382 -10.648 1.00 95.69 221 ARG A CA 1
ATOM 1773 C C . ARG A 1 221 ? -8.793 -8.619 -11.303 1.00 95.69 221 ARG A C 1
ATOM 1775 O O . ARG A 1 221 ? -9.214 -9.734 -11.005 1.00 95.69 221 ARG A O 1
ATOM 1782 N N . GLY A 1 222 ? -7.813 -8.437 -12.187 1.00 94.62 222 GLY A N 1
ATOM 1783 C CA . GLY A 1 222 ? -7.069 -9.536 -12.797 1.00 94.62 222 GLY A CA 1
ATOM 1784 C C . GLY A 1 222 ? -6.368 -10.405 -11.751 1.00 94.62 222 GLY A C 1
ATOM 1785 O O . GLY A 1 222 ? -6.446 -11.629 -11.833 1.00 94.62 222 GLY A O 1
ATOM 1786 N N . GLY A 1 223 ? -5.750 -9.781 -10.744 1.00 95.56 223 GLY A N 1
ATOM 1787 C CA . GLY A 1 223 ? -5.134 -10.475 -9.616 1.00 95.56 223 GLY A CA 1
ATOM 1788 C C . GLY A 1 223 ? -6.144 -11.235 -8.757 1.00 95.56 223 GLY A C 1
ATOM 1789 O O . GLY A 1 223 ? -5.970 -12.426 -8.520 1.00 95.56 223 GLY A O 1
ATOM 1790 N N . LEU A 1 224 ? -7.252 -10.599 -8.361 1.00 95.19 224 LEU A N 1
ATOM 1791 C CA . LEU A 1 224 ? -8.299 -11.256 -7.564 1.00 95.19 224 LEU A CA 1
ATOM 1792 C C . LEU A 1 224 ? -8.886 -12.488 -8.263 1.00 95.19 224 LEU A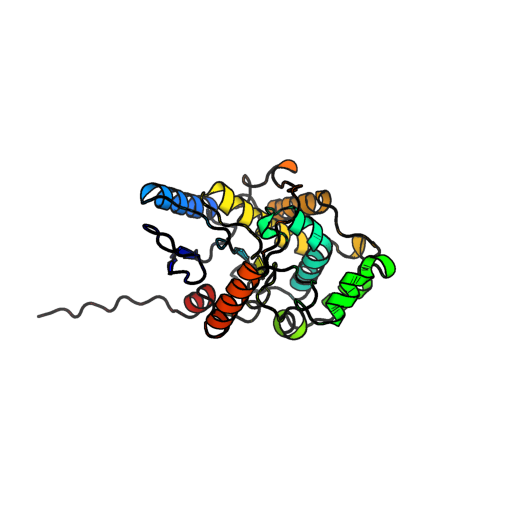 C 1
ATOM 1794 O O . LEU A 1 224 ? -9.066 -13.524 -7.627 1.00 95.19 224 LEU A O 1
ATOM 1798 N N . LYS A 1 225 ? -9.101 -12.417 -9.584 1.00 93.44 225 LYS A N 1
ATOM 1799 C CA . LYS A 1 225 ? -9.559 -13.565 -10.382 1.00 93.44 225 LYS A CA 1
ATOM 1800 C C . LYS A 1 225 ? -8.597 -14.756 -10.333 1.00 93.44 225 LYS A C 1
ATOM 1802 O O . LYS A 1 225 ? -9.057 -15.889 -10.433 1.00 93.44 225 LYS A O 1
ATOM 1807 N N . ARG A 1 226 ? -7.287 -14.527 -10.176 1.00 93.06 226 ARG A N 1
ATOM 1808 C CA . ARG A 1 226 ? -6.280 -15.600 -10.068 1.00 93.06 226 ARG A CA 1
ATOM 1809 C C . ARG A 1 226 ? -6.211 -16.241 -8.683 1.00 93.06 226 ARG A C 1
ATOM 1811 O O . ARG A 1 226 ? -5.885 -17.419 -8.595 1.00 93.06 226 ARG A O 1
ATOM 1818 N N . LEU A 1 227 ? -6.542 -15.505 -7.620 1.00 91.50 227 LEU A N 1
ATOM 1819 C CA . LEU A 1 227 ? -6.498 -16.013 -6.238 1.00 91.50 227 LEU A CA 1
ATOM 1820 C C . LEU A 1 227 ? -7.627 -16.999 -5.905 1.00 91.50 227 LEU A C 1
ATOM 1822 O O . LEU A 1 227 ? -7.519 -17.740 -4.928 1.00 91.50 227 LEU A O 1
ATOM 1826 N N . GLY A 1 228 ? -8.679 -17.037 -6.724 1.00 86.75 228 GLY A N 1
ATOM 1827 C CA . GLY A 1 228 ? -9.744 -18.030 -6.637 1.00 86.75 228 GLY A CA 1
ATOM 1828 C C . GLY A 1 228 ? -10.986 -17.584 -5.847 1.00 86.75 228 GLY A C 1
ATOM 1829 O O . GLY A 1 228 ? -11.118 -16.417 -5.471 1.00 86.75 228 GLY A O 1
ATOM 1830 N N . PRO A 1 229 ? -11.938 -18.510 -5.614 1.00 89.19 229 PRO A N 1
ATOM 1831 C CA . PRO A 1 229 ? -13.305 -18.176 -5.196 1.00 89.19 229 PRO A CA 1
ATOM 1832 C C . PRO A 1 229 ? -13.425 -17.478 -3.837 1.00 89.19 229 PRO A C 1
ATOM 1834 O O . PRO A 1 229 ? -14.292 -16.637 -3.644 1.00 89.19 229 PRO A O 1
ATOM 1837 N N . SER A 1 230 ? -12.540 -17.783 -2.894 1.00 90.62 230 SER A N 1
ATOM 1838 C CA . SER A 1 230 ? -12.502 -17.184 -1.552 1.00 90.62 230 SER A CA 1
ATOM 1839 C C . SER A 1 230 ? -12.020 -15.730 -1.538 1.00 90.62 230 SER A C 1
ATOM 1841 O O . SER A 1 230 ? -12.048 -15.090 -0.488 1.00 90.62 230 SER A O 1
ATOM 1843 N N . CYS A 1 231 ? -11.595 -15.183 -2.678 1.00 91.81 231 CYS A N 1
ATOM 1844 C CA . CYS A 1 231 ? -11.325 -13.756 -2.869 1.00 91.81 231 CYS A CA 1
ATOM 1845 C C . CYS A 1 231 ? -12.399 -13.050 -3.721 1.00 91.81 231 CYS A C 1
ATOM 1847 O O . CYS A 1 231 ? -12.288 -11.845 -3.942 1.00 91.81 231 CYS A O 1
ATOM 1849 N N . ALA A 1 232 ? -13.422 -13.771 -4.196 1.00 89.38 232 ALA A N 1
ATOM 1850 C CA . ALA A 1 232 ? -14.536 -13.197 -4.950 1.00 89.38 232 ALA A CA 1
ATOM 1851 C C . ALA A 1 232 ? -15.516 -12.441 -4.033 1.00 89.38 232 ALA A C 1
ATOM 1853 O O . ALA A 1 232 ? -15.520 -12.649 -2.815 1.00 89.38 232 ALA A O 1
ATOM 1854 N N . GLY A 1 233 ? -16.358 -11.577 -4.610 1.00 88.00 233 GLY A N 1
ATOM 1855 C CA . GLY A 1 233 ? -17.466 -10.930 -3.901 1.00 88.00 233 GLY A CA 1
ATOM 1856 C C . GLY A 1 233 ? -17.124 -9.619 -3.192 1.00 88.00 233 GLY A C 1
ATOM 1857 O O . GLY A 1 233 ? -18.030 -8.942 -2.715 1.00 88.00 233 GLY A O 1
ATOM 1858 N N . ILE A 1 234 ? -15.840 -9.247 -3.100 1.00 90.69 234 ILE A N 1
ATOM 1859 C CA . ILE A 1 234 ? -15.406 -8.009 -2.423 1.00 90.69 234 ILE A CA 1
ATOM 1860 C C . ILE A 1 234 ? -15.224 -6.863 -3.427 1.00 90.69 234 ILE A C 1
ATOM 1862 O O . ILE A 1 234 ? -15.674 -5.746 -3.193 1.00 90.69 234 ILE A O 1
ATOM 1866 N N . ILE A 1 235 ? -14.523 -7.140 -4.529 1.00 92.19 235 ILE A N 1
ATOM 1867 C CA . ILE A 1 235 ? -14.266 -6.209 -5.632 1.00 92.19 235 ILE A CA 1
ATOM 1868 C C . ILE A 1 235 ? -14.567 -6.974 -6.920 1.00 92.19 235 ILE A C 1
ATOM 1870 O O . ILE A 1 235 ? -13.690 -7.622 -7.499 1.00 92.19 235 ILE A O 1
ATOM 1874 N N . ASP A 1 236 ? -15.818 -6.911 -7.361 1.00 85.00 236 ASP A N 1
ATOM 1875 C CA . ASP A 1 236 ? -16.292 -7.671 -8.517 1.00 85.00 236 ASP A CA 1
ATOM 1876 C C . ASP A 1 236 ? -16.396 -6.793 -9.762 1.00 85.00 236 ASP A C 1
ATOM 1878 O O . ASP A 1 236 ? -16.163 -7.269 -10.877 1.00 85.00 236 ASP A O 1
ATOM 1882 N N . ASN A 1 237 ? -16.656 -5.498 -9.591 1.00 86.88 237 ASN A N 1
ATOM 1883 C CA . ASN A 1 237 ? -16.847 -4.524 -10.657 1.00 86.88 237 ASN A CA 1
ATOM 1884 C C . ASN A 1 237 ? -15.684 -3.529 -10.727 1.00 86.88 237 ASN A C 1
ATOM 1886 O O . ASN A 1 237 ? -14.966 -3.294 -9.759 1.00 86.88 237 ASN A O 1
ATOM 1890 N N . MET A 1 238 ? -15.490 -2.909 -11.897 1.00 83.81 238 MET A N 1
ATOM 1891 C CA . MET A 1 238 ? -14.464 -1.863 -12.057 1.00 83.81 238 MET A CA 1
ATOM 1892 C C . MET A 1 238 ? -14.700 -0.681 -11.114 1.00 83.81 238 MET A C 1
ATOM 1894 O O . MET A 1 238 ? -13.741 -0.080 -10.639 1.00 83.81 238 MET A O 1
ATOM 1898 N N . ASP A 1 239 ? -15.964 -0.359 -10.845 1.00 87.50 239 ASP A N 1
ATOM 1899 C CA . ASP A 1 239 ? -16.359 0.822 -10.075 1.00 87.50 239 ASP A CA 1
ATOM 1900 C C . ASP A 1 239 ? -16.345 0.616 -8.557 1.00 87.50 239 ASP A C 1
ATOM 1902 O O . ASP A 1 239 ? -16.556 1.572 -7.804 1.00 87.50 239 ASP A O 1
ATOM 1906 N N . ASP A 1 240 ? -16.029 -0.600 -8.105 1.00 90.56 240 ASP A N 1
ATOM 1907 C CA . ASP A 1 240 ? -15.828 -0.901 -6.686 1.00 90.56 240 ASP A CA 1
ATOM 1908 C C . ASP A 1 240 ? -14.517 -0.276 -6.181 1.00 90.56 240 ASP A C 1
ATOM 1910 O O . ASP A 1 240 ? -14.449 0.203 -5.052 1.00 90.56 240 ASP A O 1
ATOM 1914 N N . ILE A 1 241 ? -13.492 -0.187 -7.038 1.00 92.62 241 ILE A N 1
ATOM 1915 C CA . ILE A 1 241 ? -12.253 0.550 -6.753 1.00 92.62 241 ILE A CA 1
ATOM 1916 C C . ILE A 1 241 ? -12.449 1.993 -7.210 1.00 92.62 241 ILE A C 1
ATOM 1918 O O . ILE A 1 241 ? -12.462 2.280 -8.410 1.00 92.62 241 ILE A O 1
ATOM 1922 N N . ARG A 1 242 ? -12.603 2.930 -6.278 1.00 93.06 242 ARG A N 1
ATOM 1923 C CA . ARG A 1 242 ? -12.952 4.322 -6.600 1.00 93.06 242 ARG A CA 1
ATOM 1924 C C . ARG A 1 242 ? -11.752 5.247 -6.520 1.00 93.06 242 ARG A C 1
ATOM 1926 O O . ARG A 1 242 ? -10.936 5.143 -5.611 1.00 93.06 242 ARG A O 1
ATOM 1933 N N . GLU A 1 243 ? -11.680 6.159 -7.481 1.00 95.19 243 GLU A N 1
ATOM 1934 C CA . GLU A 1 243 ? -10.750 7.277 -7.421 1.00 95.19 243 GLU A CA 1
ATOM 1935 C C . GLU A 1 243 ? -11.327 8.336 -6.479 1.00 95.19 243 GLU A C 1
ATOM 1937 O O . GLU A 1 243 ? -12.414 8.869 -6.712 1.00 95.19 243 GLU A O 1
ATOM 1942 N N . GLU A 1 244 ? -10.597 8.639 -5.415 1.00 95.06 244 GLU A N 1
ATOM 1943 C CA . GLU A 1 244 ? -10.867 9.771 -4.548 1.00 95.06 244 GLU A CA 1
ATOM 1944 C C . GLU A 1 244 ? -10.357 11.042 -5.231 1.00 95.06 244 GLU A C 1
ATOM 1946 O O . GLU A 1 244 ? -9.154 11.228 -5.414 1.00 95.06 244 GLU A O 1
ATOM 1951 N N . LYS A 1 245 ? -11.264 11.942 -5.609 1.00 92.75 245 LYS A N 1
ATOM 1952 C CA . LYS A 1 245 ? -10.924 13.160 -6.368 1.00 92.75 245 LYS A CA 1
ATOM 1953 C C . LYS A 1 245 ? -10.567 14.346 -5.482 1.00 92.75 245 LYS A C 1
ATOM 1955 O O . LYS A 1 245 ? -10.009 15.329 -5.967 1.00 92.75 245 LYS A O 1
ATOM 1960 N N . SER A 1 246 ? -10.878 14.260 -4.194 1.00 94.62 246 SER A N 1
ATOM 1961 C CA . SER A 1 246 ? -10.576 15.305 -3.224 1.00 94.62 246 SER A CA 1
ATOM 1962 C C . SER A 1 246 ? -9.066 15.533 -3.135 1.00 94.62 246 SER A C 1
ATOM 1964 O O . SER A 1 246 ? -8.273 14.588 -3.199 1.00 94.62 246 SER A O 1
ATOM 1966 N N . GLN A 1 247 ? -8.651 16.792 -3.019 1.00 93.00 247 GLN A N 1
ATOM 1967 C CA . GLN A 1 247 ? -7.234 17.138 -2.901 1.00 93.00 247 GLN A CA 1
ATOM 1968 C C . GLN A 1 247 ? -6.640 16.576 -1.602 1.00 93.00 247 GLN A C 1
ATOM 1970 O O . GLN A 1 247 ? -7.393 16.368 -0.651 1.00 93.00 247 GLN A O 1
ATOM 1975 N N . PRO A 1 248 ? -5.321 16.311 -1.541 1.00 92.31 248 PRO A N 1
ATOM 1976 C CA . PRO A 1 248 ? -4.665 15.953 -0.289 1.00 92.31 248 PRO A CA 1
ATOM 1977 C C . PRO A 1 248 ? -4.952 16.986 0.805 1.00 92.31 248 PRO A C 1
ATOM 1979 O O . PRO A 1 248 ? -5.024 18.180 0.512 1.00 92.31 248 PRO A O 1
ATOM 1982 N N . THR A 1 249 ? -5.046 16.527 2.052 1.00 91.25 249 THR A N 1
ATOM 1983 C CA . THR A 1 249 ? -5.094 17.391 3.241 1.00 91.25 249 THR A CA 1
ATOM 1984 C C . THR A 1 249 ? -3.764 17.244 3.980 1.00 91.25 249 THR A C 1
ATOM 1986 O O . THR A 1 249 ? -3.633 16.331 4.796 1.00 91.25 249 THR A O 1
ATOM 1989 N N . PRO A 1 250 ? -2.740 18.064 3.671 1.00 86.06 250 PRO A N 1
ATOM 1990 C CA . PRO A 1 250 ? -1.427 17.918 4.282 1.00 86.06 250 PRO A CA 1
ATOM 1991 C C . PRO A 1 250 ? -1.478 18.251 5.770 1.00 86.06 250 PRO A C 1
ATOM 1993 O O . PRO A 1 250 ? -2.153 19.198 6.175 1.00 86.06 250 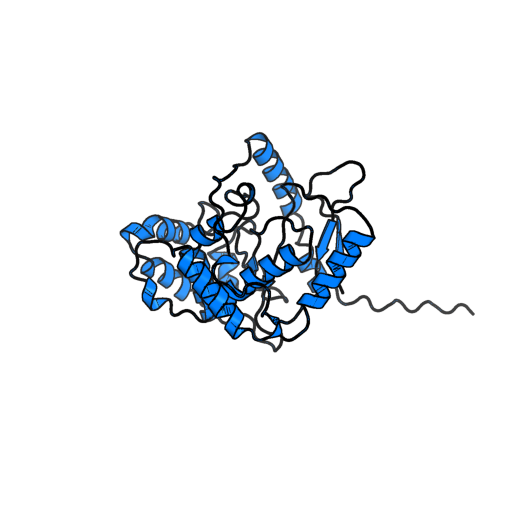PRO A O 1
ATOM 1996 N N . ALA A 1 251 ? -0.689 17.529 6.564 1.00 86.94 251 ALA A N 1
ATOM 1997 C CA . ALA A 1 251 ? -0.487 17.861 7.967 1.00 86.94 251 ALA A CA 1
ATOM 1998 C C . ALA A 1 251 ? 0.075 19.288 8.120 1.00 86.94 251 ALA A C 1
ATOM 2000 O O . ALA A 1 251 ? 1.011 19.698 7.419 1.00 86.94 251 ALA A O 1
ATOM 2001 N N . THR A 1 252 ? -0.477 20.034 9.071 1.00 90.25 252 THR A N 1
ATOM 2002 C CA . THR A 1 252 ? 0.037 21.326 9.532 1.00 90.25 252 THR A CA 1
ATOM 2003 C C . THR A 1 252 ? 1.446 21.180 10.103 1.00 90.25 252 THR A C 1
ATOM 2005 O O . THR A 1 252 ? 1.892 20.093 10.469 1.00 90.25 252 THR A O 1
ATOM 2008 N N . ARG A 1 253 ? 2.179 22.293 10.226 1.00 90.75 253 ARG A N 1
ATOM 2009 C CA . ARG A 1 253 ? 3.529 22.272 10.806 1.00 90.75 253 ARG A CA 1
ATOM 2010 C C . ARG A 1 253 ? 3.542 21.666 12.215 1.00 90.75 253 ARG A C 1
ATOM 2012 O O . ARG A 1 253 ? 4.419 20.857 12.501 1.00 90.75 253 ARG A O 1
ATOM 2019 N N . GLN A 1 254 ? 2.568 22.019 13.055 1.00 90.81 254 GLN A N 1
ATOM 2020 C CA . GLN A 1 254 ? 2.452 21.467 14.404 1.00 90.81 254 GLN A CA 1
ATOM 2021 C C . GLN A 1 254 ? 2.207 19.952 14.372 1.00 90.81 254 GLN A C 1
ATOM 2023 O O . GLN A 1 254 ? 2.880 19.205 15.078 1.00 90.81 254 GLN A O 1
ATOM 2028 N N . GLU A 1 255 ? 1.301 19.476 13.514 1.00 89.38 255 GLU A N 1
ATOM 2029 C CA . GLU A 1 255 ? 1.047 18.037 13.357 1.00 89.38 255 GLU A CA 1
ATOM 2030 C C . GLU A 1 255 ? 2.299 17.289 12.884 1.00 89.38 255 GLU A C 1
ATOM 2032 O O . GLU A 1 255 ? 2.599 16.212 13.395 1.00 89.38 255 GLU A O 1
ATOM 2037 N N . LYS A 1 256 ? 3.088 17.873 11.974 1.00 89.94 256 LYS A N 1
ATOM 2038 C CA . LYS A 1 256 ? 4.366 17.293 11.528 1.00 89.94 256 LYS A CA 1
ATOM 2039 C C . LYS A 1 256 ? 5.394 17.198 12.655 1.00 89.94 256 LYS A C 1
ATOM 2041 O O . LYS A 1 256 ? 6.095 16.193 12.765 1.00 89.94 256 LYS A O 1
ATOM 2046 N N . GLU A 1 257 ? 5.473 18.205 13.523 1.00 90.69 257 GLU A N 1
ATOM 2047 C CA . GLU A 1 257 ? 6.352 18.186 14.700 1.00 90.69 257 GLU A CA 1
ATOM 2048 C C . GLU A 1 257 ? 5.945 17.074 15.687 1.00 90.69 257 GLU A C 1
ATOM 2050 O O . GLU A 1 257 ? 6.808 16.327 16.163 1.00 90.69 257 GLU A O 1
ATOM 2055 N N . VAL A 1 258 ? 4.637 16.886 15.910 1.00 89.25 258 VAL A N 1
ATOM 2056 C CA . VAL A 1 258 ? 4.085 15.785 16.721 1.00 89.25 258 VAL A CA 1
ATOM 2057 C C . VAL A 1 258 ? 4.375 14.423 16.085 1.00 89.25 258 VAL A C 1
ATOM 2059 O O . VAL A 1 258 ? 4.851 13.511 16.762 1.00 89.25 258 VAL A O 1
ATOM 2062 N N . ILE A 1 259 ? 4.150 14.275 14.776 1.00 89.50 259 ILE A N 1
ATOM 2063 C CA . ILE A 1 259 ? 4.465 13.049 14.030 1.00 89.50 259 ILE A CA 1
ATOM 2064 C C . ILE A 1 259 ? 5.954 12.715 14.155 1.00 89.50 259 ILE A C 1
ATOM 2066 O O . ILE A 1 259 ? 6.311 11.565 14.419 1.00 89.50 259 ILE A O 1
ATOM 2070 N N . ALA A 1 260 ? 6.834 13.706 14.010 1.00 89.44 260 ALA A N 1
ATOM 2071 C CA . ALA A 1 260 ? 8.270 13.513 14.152 1.00 89.44 260 ALA A CA 1
ATOM 2072 C C . ALA A 1 260 ? 8.656 13.061 15.571 1.00 89.44 260 ALA A C 1
ATOM 2074 O O . ALA A 1 260 ? 9.524 12.199 15.710 1.00 89.44 260 ALA A O 1
ATOM 2075 N N . ALA A 1 261 ? 8.008 13.592 16.615 1.00 88.19 261 ALA A N 1
ATOM 2076 C CA . ALA A 1 261 ? 8.202 13.138 17.993 1.00 88.19 261 ALA A CA 1
ATOM 2077 C C . ALA A 1 261 ? 7.768 11.676 18.183 1.00 88.19 261 ALA A C 1
ATOM 2079 O O . ALA A 1 261 ? 8.598 10.848 18.564 1.00 88.19 261 ALA A O 1
ATOM 2080 N N . LYS A 1 262 ? 6.538 11.328 17.778 1.00 87.50 262 LYS A N 1
ATOM 2081 C CA . LYS A 1 262 ? 6.018 9.948 17.827 1.00 87.50 262 LYS A CA 1
ATOM 2082 C C . LYS A 1 262 ? 6.917 8.966 17.058 1.00 87.50 262 LYS A C 1
ATOM 2084 O O . LYS A 1 262 ? 7.165 7.847 17.504 1.00 87.50 262 LYS A O 1
ATOM 2089 N N . LYS A 1 263 ? 7.449 9.367 15.895 1.00 87.81 263 LYS A N 1
ATOM 2090 C CA . LYS A 1 263 ? 8.386 8.542 15.109 1.00 87.81 263 LYS A CA 1
ATOM 2091 C C . LYS A 1 263 ? 9.702 8.293 15.835 1.00 87.81 263 LYS A C 1
ATOM 2093 O O . LYS A 1 263 ? 10.223 7.188 15.699 1.00 87.81 263 LYS A O 1
ATOM 2098 N N . ARG A 1 264 ? 10.238 9.287 16.556 1.00 85.19 264 ARG A N 1
ATOM 2099 C CA . ARG A 1 264 ? 11.462 9.135 17.360 1.00 85.19 264 ARG A CA 1
ATOM 2100 C C . ARG A 1 264 ? 11.251 8.139 18.492 1.00 85.19 264 ARG A C 1
ATOM 2102 O O . ARG A 1 264 ? 12.024 7.200 18.600 1.00 85.19 264 ARG A O 1
ATOM 2109 N N . GLU A 1 265 ? 10.148 8.252 19.223 1.00 81.94 265 GLU A N 1
ATOM 2110 C CA . GLU A 1 265 ? 9.791 7.305 20.291 1.00 81.94 265 GLU A CA 1
ATOM 2111 C C . GLU A 1 265 ? 9.587 5.866 19.775 1.00 81.94 265 GLU A C 1
ATOM 2113 O O . GLU A 1 265 ? 9.902 4.897 20.464 1.00 81.94 265 GLU A O 1
ATOM 2118 N N . LYS A 1 266 ? 9.087 5.706 18.538 1.00 78.00 266 LYS A N 1
ATOM 2119 C CA . LYS A 1 266 ? 8.883 4.397 17.883 1.00 78.00 266 LYS A CA 1
ATOM 2120 C C . LYS A 1 266 ? 10.126 3.862 17.155 1.00 78.00 266 LYS A C 1
ATOM 2122 O O . LYS A 1 266 ? 10.074 2.757 16.610 1.00 78.00 266 LYS A O 1
ATOM 2127 N N . LEU A 1 267 ? 11.229 4.611 17.051 1.00 66.62 267 LEU A N 1
ATOM 2128 C CA . LEU A 1 267 ? 12.479 4.074 16.485 1.00 66.62 267 LEU A CA 1
ATOM 2129 C C . LEU A 1 267 ? 13.123 3.049 17.428 1.00 66.62 267 LEU A C 1
ATOM 2131 O O . LEU A 1 267 ? 13.722 2.097 16.934 1.00 66.62 267 LEU A O 1
ATOM 2135 N N . ASP A 1 268 ? 12.868 3.170 18.730 1.00 48.97 268 ASP A N 1
ATOM 2136 C CA . ASP A 1 268 ? 13.435 2.311 19.776 1.00 48.97 268 ASP A CA 1
ATOM 2137 C C . ASP A 1 268 ? 12.637 1.015 20.018 1.00 48.97 268 ASP A C 1
ATOM 2139 O O . ASP A 1 268 ? 12.974 0.228 20.901 1.00 48.97 268 ASP A O 1
ATOM 2143 N N . LYS A 1 269 ? 11.561 0.774 19.251 1.00 61.09 269 LYS A N 1
ATOM 2144 C CA . LYS A 1 269 ? 10.649 -0.367 19.444 1.00 61.09 269 LYS A CA 1
ATOM 2145 C C . LYS A 1 269 ? 10.416 -1.141 18.142 1.00 61.09 269 LYS A C 1
ATOM 2147 O O . LYS A 1 269 ? 10.183 -0.557 17.077 1.00 61.09 269 LYS A O 1
ATOM 2152 N N . GLU A 1 270 ? 10.467 -2.471 18.221 1.00 58.72 270 GLU A N 1
ATOM 2153 C CA . GLU A 1 270 ? 10.074 -3.351 17.114 1.00 58.72 270 GLU A CA 1
ATOM 2154 C C . GLU A 1 270 ? 8.562 -3.271 16.844 1.00 58.72 270 GLU A C 1
ATOM 2156 O O . GLU A 1 270 ? 7.776 -2.901 17.713 1.00 58.72 270 GLU A O 1
ATOM 2161 N N . SER A 1 271 ? 8.142 -3.593 15.614 1.00 63.84 271 SER A N 1
ATOM 2162 C CA . SER A 1 271 ? 6.715 -3.642 15.267 1.00 63.84 271 SER A CA 1
ATOM 2163 C C . SER A 1 271 ? 6.023 -4.778 16.023 1.00 63.84 271 SER A C 1
ATOM 2165 O O . SER A 1 271 ? 6.543 -5.895 16.058 1.00 63.84 271 SER A O 1
ATOM 2167 N N . ASN A 1 272 ? 4.820 -4.522 16.538 1.00 63.75 272 ASN A N 1
ATOM 2168 C CA . ASN A 1 272 ? 3.979 -5.502 17.226 1.00 63.75 272 ASN A CA 1
ATOM 2169 C C . ASN A 1 272 ? 3.739 -6.780 16.400 1.00 63.75 272 ASN A C 1
ATOM 2171 O O . ASN A 1 272 ? 3.702 -7.888 16.942 1.00 63.75 272 ASN A O 1
ATOM 2175 N N . PHE A 1 273 ? 3.653 -6.647 15.071 1.00 61.59 273 PHE A N 1
ATOM 2176 C CA . PHE A 1 273 ? 3.574 -7.786 14.156 1.00 61.59 273 PHE A CA 1
ATOM 2177 C C . PHE A 1 273 ? 4.823 -8.680 14.232 1.00 61.59 273 PHE A C 1
ATOM 2179 O O . PHE A 1 273 ? 4.696 -9.898 14.299 1.00 61.59 273 PHE A O 1
ATOM 2186 N N . ALA A 1 274 ? 6.027 -8.098 14.279 1.00 55.06 274 ALA A N 1
ATOM 2187 C CA . ALA A 1 274 ? 7.281 -8.851 14.364 1.00 55.06 274 ALA A CA 1
ATOM 2188 C C . ALA A 1 274 ? 7.447 -9.550 15.724 1.00 55.06 274 ALA A C 1
ATOM 2190 O O . ALA A 1 274 ? 7.848 -10.711 15.774 1.00 55.06 274 ALA A O 1
ATOM 2191 N N . VAL A 1 275 ? 7.048 -8.883 16.814 1.00 56.53 275 VAL A N 1
ATOM 2192 C CA . VAL A 1 275 ? 7.062 -9.455 18.172 1.00 56.53 275 VAL A CA 1
ATOM 2193 C C . VAL A 1 275 ? 6.209 -10.726 18.248 1.00 56.53 275 VAL A C 1
ATOM 2195 O O . VAL A 1 275 ? 6.618 -11.710 18.860 1.00 56.53 275 VAL A O 1
ATOM 2198 N N . LYS A 1 276 ? 5.046 -10.739 17.585 1.00 58.88 276 LYS A N 1
ATOM 2199 C CA . LYS A 1 276 ? 4.148 -11.904 17.544 1.00 58.88 276 LYS A CA 1
ATOM 2200 C C . LYS A 1 276 ? 4.732 -13.101 16.800 1.00 58.88 276 LYS A C 1
ATOM 2202 O O . LYS A 1 276 ? 4.440 -14.241 17.135 1.00 58.88 276 LYS A O 1
ATOM 2207 N N . VAL A 1 277 ? 5.497 -12.850 15.748 1.00 56.12 277 VAL A N 1
ATOM 2208 C CA . VAL A 1 277 ? 6.088 -13.920 14.936 1.00 56.12 277 VAL A CA 1
ATOM 2209 C C . VAL A 1 277 ? 7.157 -14.643 15.746 1.00 56.12 277 VAL A C 1
ATOM 2211 O O . VAL A 1 277 ? 7.195 -15.868 15.756 1.00 56.12 277 VAL A O 1
ATOM 2214 N N . ASN A 1 278 ? 7.927 -13.878 16.521 1.00 50.62 278 ASN A N 1
ATOM 2215 C CA . ASN A 1 278 ? 8.971 -14.401 17.393 1.00 50.62 278 ASN A CA 1
ATOM 2216 C C . ASN A 1 278 ? 8.430 -14.999 18.708 1.00 50.62 278 ASN A C 1
ATOM 2218 O O . ASN A 1 278 ? 9.149 -15.740 19.384 1.00 50.62 278 ASN A O 1
ATOM 2222 N N . SER A 1 279 ? 7.182 -14.714 19.105 1.00 48.16 279 SER A N 1
ATOM 2223 C CA . SER A 1 279 ? 6.573 -15.341 20.278 1.00 48.16 279 SER A CA 1
ATOM 2224 C C . SER A 1 279 ? 6.009 -16.720 19.921 1.00 48.16 279 SER A C 1
ATOM 2226 O O . SER A 1 279 ? 4.946 -16.869 19.319 1.00 48.16 279 SER A O 1
ATOM 2228 N N . ARG A 1 280 ? 6.737 -17.777 20.315 1.00 36.69 280 ARG A N 1
ATOM 2229 C CA . ARG A 1 280 ? 6.206 -19.152 20.316 1.00 36.69 280 ARG A CA 1
ATOM 2230 C C . ARG A 1 280 ? 4.848 -19.175 21.035 1.00 36.69 280 ARG A C 1
ATOM 2232 O O . ARG A 1 280 ? 4.685 -18.432 22.007 1.00 36.69 280 ARG A O 1
ATOM 2239 N N . PRO A 1 281 ? 3.894 -20.037 20.624 1.00 38.75 281 PRO A N 1
ATOM 2240 C CA . PRO A 1 281 ? 2.656 -20.215 21.370 1.00 38.75 281 PRO A CA 1
ATOM 2241 C C . PRO A 1 281 ? 3.015 -20.513 22.820 1.00 38.75 281 PRO A C 1
ATOM 2243 O O . PRO A 1 281 ? 3.774 -21.446 23.086 1.00 38.75 281 PRO A O 1
ATOM 2246 N N . SER A 1 282 ? 2.515 -19.702 23.744 1.00 36.09 282 SER A N 1
ATOM 2247 C CA . SER A 1 282 ? 2.606 -19.990 25.164 1.00 36.09 282 SER A CA 1
ATOM 2248 C C . SER A 1 282 ? 1.933 -21.339 25.403 1.00 36.09 282 SER A C 1
ATOM 2250 O O . SER A 1 282 ? 0.709 -21.461 25.361 1.00 36.09 282 SER A O 1
ATOM 2252 N N . THR A 1 283 ? 2.742 -22.376 25.617 1.00 31.61 283 THR A N 1
ATOM 2253 C CA . THR A 1 283 ? 2.287 -23.607 26.256 1.00 31.61 283 THR A CA 1
ATOM 2254 C C . THR A 1 283 ? 1.623 -23.183 27.564 1.00 31.61 283 THR A C 1
ATOM 2256 O O . THR A 1 283 ? 2.252 -22.435 28.321 1.00 31.61 283 THR A O 1
ATOM 2259 N N . PRO A 1 284 ? 0.373 -23.584 27.851 1.00 33.03 284 PRO A N 1
ATOM 2260 C CA . PRO A 1 284 ? -0.213 -23.310 29.150 1.00 33.03 284 PRO A CA 1
ATOM 2261 C C . PRO A 1 284 ? 0.720 -23.904 30.200 1.00 33.03 284 PRO A C 1
ATOM 2263 O O . PRO A 1 284 ? 1.015 -25.100 30.152 1.00 33.03 284 PRO A O 1
ATOM 2266 N N . ALA A 1 285 ? 1.224 -23.071 31.110 1.00 34.09 285 ALA A N 1
ATOM 2267 C CA . ALA A 1 285 ? 1.870 -23.570 32.307 1.00 34.09 285 ALA A CA 1
ATOM 2268 C C . ALA A 1 285 ? 0.839 -24.463 32.999 1.00 34.09 285 ALA A C 1
ATOM 2270 O O . ALA A 1 285 ? -0.220 -23.994 33.419 1.00 34.09 285 ALA A O 1
ATOM 2271 N N . SER A 1 286 ? 1.114 -25.765 33.021 1.00 32.53 286 SER A N 1
ATOM 2272 C CA . SER A 1 286 ? 0.355 -26.733 33.794 1.00 32.53 286 SER A CA 1
ATOM 2273 C C . SER A 1 286 ? 0.242 -26.196 35.213 1.00 32.53 286 SER A C 1
ATOM 2275 O O . SER A 1 286 ? 1.262 -25.994 35.876 1.00 32.53 286 SER A O 1
ATOM 2277 N N . ALA A 1 287 ? -0.989 -25.934 35.648 1.00 34.53 287 ALA A N 1
ATOM 2278 C CA . ALA A 1 287 ? -1.281 -25.655 37.037 1.00 34.53 287 ALA A CA 1
ATOM 2279 C C . ALA A 1 287 ? -0.680 -26.793 37.868 1.00 34.53 287 ALA A C 1
ATOM 2281 O O . ALA A 1 287 ? -1.003 -27.964 37.664 1.00 34.53 287 ALA A O 1
ATOM 2282 N N . SER A 1 288 ? 0.243 -26.442 38.757 1.00 33.94 288 SER A N 1
ATOM 2283 C CA . SER A 1 288 ? 0.724 -27.326 39.805 1.00 33.94 288 SER A CA 1
ATOM 2284 C C . SER A 1 288 ? -0.486 -27.808 40.598 1.00 33.94 288 SER A C 1
ATOM 2286 O O . SER A 1 288 ? -1.159 -27.005 41.249 1.00 33.94 288 SER A O 1
ATOM 2288 N N . ALA A 1 289 ? -0.777 -29.102 40.496 1.00 34.69 289 ALA A N 1
ATOM 2289 C CA . ALA A 1 289 ? -1.735 -29.771 41.351 1.00 34.69 289 ALA A CA 1
ATOM 2290 C C . ALA A 1 289 ? -1.259 -29.654 42.802 1.00 34.69 289 ALA A C 1
ATOM 2292 O O . ALA A 1 289 ? -0.159 -30.083 43.148 1.00 34.69 289 ALA A O 1
ATOM 2293 N N . SER A 1 290 ? -2.086 -29.028 43.626 1.00 38.56 290 SER A N 1
ATOM 2294 C CA . SER A 1 290 ? -2.002 -29.085 45.075 1.00 38.56 290 SER A CA 1
ATOM 2295 C C . SER A 1 290 ? -2.562 -30.428 45.539 1.00 38.56 290 SER A C 1
ATOM 2297 O O . SER A 1 290 ? -3.741 -30.716 45.333 1.00 38.56 290 SER A O 1
ATOM 2299 N N . SER A 1 291 ? -1.712 -31.219 46.185 1.00 36.56 291 SER A N 1
ATOM 2300 C CA . SER A 1 291 ? -2.077 -32.245 47.165 1.00 36.56 291 SER A CA 1
ATOM 2301 C C . SER A 1 291 ? -0.921 -32.405 48.135 1.00 36.56 291 SER A C 1
ATOM 2303 O O . SER A 1 291 ? 0.186 -32.700 47.626 1.00 36.56 291 SER A O 1
#

Sequence (291 aa):
MWSVMDEPTLDERPDFWRLELVSRCMTTNTDWQGEMTKVFQTLQRIGETQLTTGCSMHVHVSPSREGNGYKPEQLHSIMKAVAYFDRAVTAAVPPDRKDNEWAASNFQKGSCAPRYAELYSNMSSLTWGPLFQEFDRIRLPALIPMNVFQNKYVSWNFKHLGSECGTVEFRRPPGVKDASSALYWVAFTLGFLEGAMGQDWSNVKEEKTHGAFLDLRIIIRGGLKRLGPSCAGIIDNMDDIREEKSQPTPATRQEKEVIAAKKREKLDKESNFAVKVNSRPSTPASASASS

Organism: NCBI:txid2596975

pLDDT: mean 88.67, std 14.71, range [31.61, 98.81]

Radius of gyration: 19.74 Å; chains: 1; bounding box: 41×54×70 Å